Protein 2GUV (pdb70)

Organism: Escherichia coli (strain K12) (NCBI:txid83333)

Sequence (280 aa):
SSNAKFDQFSSDFQTFNAKFDQFSNDFNAFRSDFQAFKDDFARFNQRFDNFATKYRSSNAKFDQFSSDFQTFNAKFDQFSNDFNAFRSDFQAFKDDFARFNQRFDNFATKYRSSNAKFDQFSSDFQTFNAKFDQFSNDFNAFRSDFQAF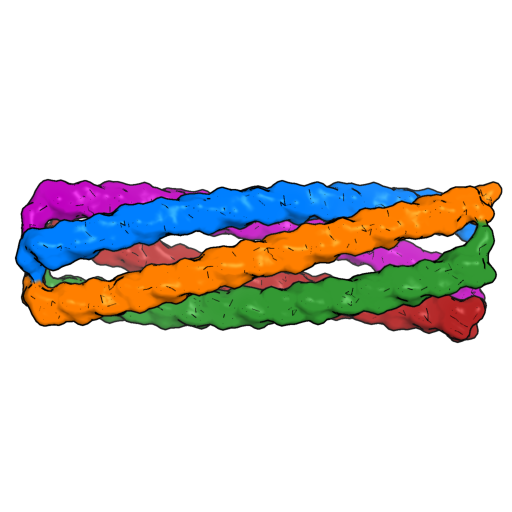KDDFARFNQRFDNFATKYRSSNAKFDQFSSDFQTFNAKFDQFSNDFNAFRSDFQAFKDDFARFNQRFDNFATKYRSSNAKFDQFSSDFQTFNAKFDQFSNDFNAFRSDFQAFKDDFARFNQRFDNFATKYR

Secondary structure (DSSP, 8-state):
--HHHHHHHHHHHHHHHHHHHHHHHHHHHHHHHHHHHHHHHHHHHHHHHHHHHHT-/--HHHHHHHHHHHHHHHHHHHHHHHHHHHHHHHHHHHHHHHHHHHHHHHHHHHTT-/--HHHHHHHHHHHHHHHHHHHHHHHHHHHHHHHHHHHHHHHHHHHHHHHHHHHHT-/--HHHHHHHHHHHHHHHHHHHHHHHHHHHHHHHHHHHHHHHHHHHHHHHHHHHH--/--HHHHHHHHHHHHHHHHHHHHHHHHHHHHHHHHHHHHHHHHHHHHHHHHHHHHH-

Structure (mmCIF, N/CA/C/O backbone):
data_2GUV
#
_entry.id   2GUV
#
_cell.length_a   32.890
_cell.length_b   48.847
_cell.length_c   68.331
_cell.angle_alpha   90.00
_cell.angle_beta   100.53
_cell.angle_gamma   90.00
#
_symmetry.space_group_name_H-M   'P 1 21 1'
#
loop_
_entity.id
_entity.type
_entity.pdbx_description
1 polymer 'Major outer membrane lipoprotein'
2 water water
#
loop_
_atom_site.group_PDB
_atom_site.id
_atom_site.type_symbol
_atom_site.label_atom_id
_atom_site.label_alt_id
_atom_site.label_comp_id
_atom_site.label_asym_id
_atom_site.label_entity_id
_atom_site.label_seq_id
_atom_site.pdbx_PDB_ins_code
_atom_site.Cartn_x
_atom_site.Cartn_y
_atom_site.Cartn_z
_atom_site.occupancy
_atom_site.B_iso_or_equiv
_atom_site.auth_seq_id
_atom_site.auth_comp_id
_atom_site.auth_asym_id
_atom_site.auth_atom_id
_atom_site.pdbx_PDB_model_num
ATOM 1 N N . SER A 1 1 ? 26.534 6.995 -7.981 1.00 26.26 1 SER A N 1
ATOM 2 C CA . SER A 1 1 ? 25.267 6.662 -8.718 1.00 25.72 1 SER A CA 1
ATOM 3 C C . SER A 1 1 ? 25.015 7.696 -9.791 1.00 23.62 1 SER A C 1
ATOM 4 O O . SER A 1 1 ? 25.701 8.711 -9.842 1.00 23.92 1 SER A O 1
ATOM 7 N N . SER A 1 2 ? 24.036 7.427 -10.653 1.00 21.94 2 SER A N 1
ATOM 8 C CA . SER A 1 2 ? 23.514 8.435 -11.557 1.00 20.75 2 SER A CA 1
ATOM 9 C C . SER A 1 2 ? 22.870 9.591 -10.777 1.00 19.51 2 SER A C 1
ATOM 10 O O . SER A 1 2 ? 22.479 9.482 -9.591 1.00 19.20 2 SER A O 1
ATOM 13 N N . ASN A 1 3 ? 22.818 10.739 -11.439 1.00 19.82 3 ASN A N 1
ATOM 14 C CA . ASN A 1 3 ? 22.160 11.900 -10.859 1.00 19.16 3 ASN A CA 1
ATOM 15 C C . ASN A 1 3 ? 20.683 11.624 -10.647 1.00 18.79 3 ASN A C 1
ATOM 16 O O . ASN A 1 3 ? 20.126 12.005 -9.641 1.00 18.53 3 ASN A O 1
ATOM 21 N N . ALA A 1 4 ? 20.042 10.925 -11.563 1.00 18.64 4 ALA A N 1
ATOM 22 C CA . ALA A 1 4 ? 18.609 10.631 -11.399 1.00 19.03 4 ALA A CA 1
ATOM 23 C C . ALA A 1 4 ? 18.299 9.846 -10.131 1.00 18.82 4 ALA A C 1
ATOM 24 O O . ALA A 1 4 ? 17.372 10.191 -9.402 1.00 19.03 4 ALA A O 1
ATOM 26 N N . LYS A 1 5 ? 19.105 8.817 -9.856 1.00 18.31 5 LYS A N 1
ATOM 27 C CA . LYS A 1 5 ? 18.907 8.038 -8.634 1.00 19.02 5 LYS A CA 1
ATOM 28 C C . LYS A 1 5 ? 19.188 8.874 -7.396 1.00 19.42 5 LYS A C 1
ATOM 29 O O . LYS A 1 5 ? 18.464 8.798 -6.394 1.00 19.52 5 LYS A O 1
ATOM 35 N N . PHE A 1 6 ? 20.250 9.671 -7.471 1.00 19.18 6 PHE A N 1
ATOM 36 C CA . PHE A 1 6 ? 20.587 10.516 -6.348 1.00 19.48 6 PHE A CA 1
ATOM 37 C C . PHE A 1 6 ? 19.504 11.544 -6.067 1.00 19.23 6 PHE A C 1
ATOM 38 O O . PHE A 1 6 ? 19.118 11.771 -4.926 1.00 18.95 6 PHE A O 1
ATOM 46 N N . ASP A 1 7 ? 19.043 12.216 -7.109 1.00 20.53 7 ASP A N 1
ATOM 47 C CA . ASP A 1 7 ? 18.066 13.264 -6.946 1.00 20.61 7 ASP A CA 1
ATOM 48 C C . ASP A 1 7 ? 16.762 12.698 -6.354 1.00 20.57 7 ASP A C 1
ATOM 49 O O . ASP A 1 7 ? 16.110 13.366 -5.552 1.00 20.61 7 ASP A O 1
ATOM 54 N N . GLN A 1 8 ? 16.367 11.485 -6.753 1.00 19.67 8 GLN A N 1
ATOM 55 C CA . GLN A 1 8 ? 15.206 10.856 -6.162 1.00 20.17 8 GLN A CA 1
ATOM 56 C C . GLN A 1 8 ? 15.416 10.615 -4.672 1.00 19.42 8 GLN A C 1
ATOM 57 O O . GLN A 1 8 ? 14.528 10.927 -3.861 1.00 18.57 8 GLN A O 1
ATOM 63 N N . PHE A 1 9 ? 16.593 10.088 -4.339 1.00 19.16 9 PHE A N 1
ATOM 64 C CA . PHE A 1 9 ? 16.932 9.925 -2.936 1.00 19.10 9 PHE A CA 1
ATOM 65 C C . PHE A 1 9 ? 16.919 11.243 -2.172 1.00 18.86 9 PHE A C 1
ATOM 66 O O . PHE A 1 9 ? 16.378 11.273 -1.073 1.00 18.90 9 PHE A O 1
ATOM 74 N N . SER A 1 10 ? 17.516 12.302 -2.708 1.00 19.37 10 SER A N 1
ATOM 75 C CA . SER A 1 10 ? 17.566 13.585 -1.978 1.00 19.87 10 SER A CA 1
ATOM 76 C C . SER A 1 10 ? 16.140 14.116 -1.714 1.00 20.52 10 SER A C 1
ATOM 77 O O . SER A 1 10 ? 15.844 14.612 -0.620 1.00 19.36 10 SER A O 1
ATOM 80 N N . SER A 1 11 ? 15.251 13.949 -2.698 1.00 20.50 11 SER A N 1
ATOM 81 C CA . SER A 1 11 ? 13.856 14.354 -2.557 1.00 20.77 11 SER A CA 1
ATOM 82 C C . SER A 1 11 ? 13.165 13.517 -1.471 1.00 20.59 11 SER A C 1
ATOM 83 O O . SER A 1 11 ? 12.434 14.050 -0.615 1.00 20.70 11 SER A O 1
ATOM 86 N N . ASP A 1 12 ? 13.446 12.220 -1.471 1.00 20.06 12 ASP A N 1
ATOM 87 C CA . ASP A 1 12 ? 12.918 11.315 -0.427 1.00 20.88 12 ASP A CA 1
ATOM 88 C C . ASP A 1 12 ? 13.465 11.663 0.961 1.00 19.43 12 ASP A C 1
ATOM 89 O O . ASP A 1 12 ? 12.718 11.638 1.968 1.00 19.14 12 ASP A O 1
ATOM 94 N N . PHE A 1 13 ? 14.734 12.025 1.039 1.00 19.12 13 PHE A N 1
ATOM 95 C CA . PHE A 1 13 ? 15.267 12.494 2.303 1.00 18.43 13 PHE A CA 1
ATOM 96 C C . PHE A 1 13 ? 14.616 13.791 2.806 1.00 17.32 13 PHE A C 1
ATOM 97 O O . PHE A 1 13 ? 14.328 13.939 4.016 1.00 17.32 13 PHE A O 1
ATOM 105 N N . GLN A 1 14 ? 14.367 14.734 1.906 1.00 18.95 14 GLN A N 1
ATOM 106 C CA . GLN A 1 14 ? 13.707 15.978 2.309 1.00 20.69 14 GLN A CA 1
ATOM 107 C C . GLN A 1 14 ? 12.317 15.691 2.882 1.00 19.86 14 GLN A C 1
ATOM 108 O O . GLN A 1 14 ? 11.897 16.284 3.878 1.00 20.29 14 GLN A O 1
ATOM 114 N N . THR A 1 15 ? 11.589 14.762 2.278 1.00 19.89 15 THR A N 1
ATOM 115 C CA . THR A 1 15 ? 10.281 14.356 2.806 1.00 20.97 15 THR A CA 1
ATOM 116 C C . THR A 1 15 ? 10.390 13.725 4.211 1.00 19.83 15 THR A C 1
ATOM 117 O O . THR A 1 15 ? 9.615 14.047 5.110 1.00 21.56 15 THR A O 1
ATOM 121 N N . PHE A 1 16 ? 11.382 12.875 4.417 1.00 18.59 16 PHE A N 1
ATOM 122 C CA . PHE A 1 16 ? 11.647 12.314 5.736 1.00 18.92 16 PHE A CA 1
ATOM 123 C C . PHE A 1 16 ? 12.019 13.406 6.730 1.00 18.41 16 PHE A C 1
ATOM 124 O O . PHE A 1 16 ? 11.512 13.395 7.846 1.00 18.61 16 PHE A O 1
ATOM 132 N N . ASN A 1 17 ? 12.830 14.378 6.323 1.00 19.21 17 ASN A N 1
ATOM 133 C CA . ASN A 1 17 ? 13.213 15.443 7.217 1.00 19.96 17 ASN A CA 1
ATOM 134 C C . ASN A 1 17 ? 11.976 16.205 7.688 1.00 18.72 17 ASN A C 1
ATOM 135 O O . ASN A 1 17 ? 11.888 16.539 8.883 1.00 19.49 17 ASN A O 1
ATOM 140 N N . ALA A 1 18 ? 11.044 16.488 6.778 1.00 18.18 18 ALA A N 1
ATOM 141 C CA . ALA A 1 18 ? 9.796 17.166 7.115 1.00 19.34 18 ALA A CA 1
ATOM 142 C C . ALA A 1 18 ? 8.941 16.339 8.078 1.00 18.26 18 ALA A C 1
ATOM 143 O O . ALA A 1 18 ? 8.364 16.889 9.037 1.00 19.51 18 ALA A O 1
ATOM 145 N N . LYS A 1 19 ? 8.831 15.029 7.841 1.00 17.87 19 LYS A N 1
ATOM 146 C CA . LYS A 1 19 ? 8.084 14.140 8.736 1.00 19.44 19 LYS A CA 1
ATOM 147 C C . LYS A 1 19 ? 8.734 14.064 10.130 1.00 18.92 19 LYS A C 1
ATOM 148 O O . LYS A 1 19 ? 8.049 14.016 11.154 1.00 17.93 19 LYS A O 1
ATOM 154 N N . PHE A 1 20 ? 10.078 14.085 10.180 1.00 18.34 20 PHE A N 1
ATOM 155 C CA . PHE A 1 20 ? 10.736 14.059 11.458 1.00 19.01 20 PHE A CA 1
ATOM 156 C C . PHE A 1 20 ? 10.449 15.352 12.207 1.00 17.83 20 PHE A C 1
ATOM 157 O O . PHE A 1 20 ? 10.239 15.360 13.415 1.00 19.03 20 PHE A O 1
ATOM 165 N N . ASP A 1 21 ? 10.486 16.471 11.506 1.00 18.49 21 ASP A N 1
ATOM 166 C CA . ASP A 1 21 ? 10.150 17.732 12.140 1.00 19.19 21 ASP A CA 1
ATOM 167 C C . ASP A 1 21 ? 8.725 17.689 12.711 1.00 18.57 21 ASP A C 1
ATOM 168 O O . ASP A 1 21 ? 8.475 18.150 13.833 1.00 18.41 21 ASP A O 1
ATOM 173 N N . GLN A 1 22 ? 7.801 17.089 11.956 1.00 17.46 22 GLN A N 1
ATOM 174 C CA . GLN A 1 22 ? 6.435 16.972 12.426 1.00 18.77 22 GLN A CA 1
ATOM 175 C C . GLN A 1 22 ? 6.397 16.148 13.714 1.00 18.00 22 GLN A C 1
ATOM 176 O O . GLN A 1 22 ? 5.735 16.550 14.677 1.00 17.89 22 GLN A O 1
ATOM 182 N N . PHE A 1 23 ? 7.094 14.998 13.715 1.00 17.96 23 PHE A N 1
ATOM 183 C CA . PHE A 1 23 ? 7.113 14.146 14.883 1.00 17.97 23 PHE A CA 1
ATOM 184 C C . PHE A 1 23 ? 7.678 14.944 16.072 1.00 19.63 23 PHE A C 1
ATOM 185 O O . PHE A 1 23 ? 7.194 14.793 17.217 1.00 20.18 23 PHE A O 1
ATOM 193 N N . SER A 1 24 ? 8.739 15.729 15.852 1.00 18.88 24 SER A N 1
ATOM 194 C CA . SER A 1 24 ? 9.349 16.431 16.981 1.00 18.48 24 SER A CA 1
ATOM 195 C C . SER A 1 24 ? 8.321 17.438 17.568 1.00 18.07 24 SER A C 1
ATOM 196 O O . SER A 1 24 ? 8.263 17.678 18.802 1.00 17.98 24 SER A O 1
ATOM 199 N N . ASN A 1 25 ? 7.509 18.056 16.699 1.00 17.60 25 ASN A N 1
ATOM 200 C CA . ASN A 1 25 ? 6.442 18.968 17.155 1.00 18.82 25 ASN A CA 1
ATOM 201 C C . ASN A 1 25 ? 5.341 18.211 17.887 1.00 17.20 25 ASN A C 1
ATOM 202 O O . ASN A 1 25 ? 4.839 18.692 18.910 1.00 17.76 25 ASN A O 1
ATOM 207 N N . ASP A 1 26 ? 4.991 17.028 17.387 1.00 18.31 26 ASP A N 1
ATOM 208 C CA . ASP A 1 26 ? 4.071 16.173 18.119 1.00 18.25 26 ASP A CA 1
ATOM 209 C C . ASP A 1 26 ? 4.593 15.816 19.511 1.00 18.14 26 ASP A C 1
ATOM 210 O O . ASP A 1 26 ? 3.853 15.858 20.487 1.00 18.40 26 ASP A O 1
ATOM 215 N N . PHE A 1 27 ? 5.881 15.491 19.594 1.00 17.96 27 PHE A N 1
ATOM 216 C CA . PHE A 1 27 ? 6.479 15.143 20.873 1.00 17.86 27 PHE A CA 1
ATOM 217 C C . PHE A 1 27 ? 6.460 16.352 21.835 1.00 17.87 27 PHE A C 1
ATOM 218 O O . PHE A 1 27 ? 6.151 16.210 23.021 1.00 18.25 27 PHE A O 1
ATOM 226 N N . ASN A 1 28 ? 6.751 17.533 21.311 1.00 18.16 28 ASN A N 1
ATOM 227 C CA . ASN A 1 28 ? 6.717 18.728 22.159 1.00 18.50 28 ASN A CA 1
ATOM 228 C C . ASN A 1 28 ? 5.278 19.034 22.629 1.00 17.68 28 ASN A C 1
ATOM 229 O O . ASN A 1 28 ? 5.091 19.459 23.759 1.00 17.72 28 ASN A O 1
ATOM 234 N N . ALA A 1 29 ? 4.271 18.734 21.797 1.00 17.43 29 ALA A N 1
ATOM 235 C CA . ALA A 1 29 ? 2.866 18.937 22.181 1.00 16.26 29 ALA A CA 1
ATOM 236 C C . ALA A 1 29 ? 2.508 17.974 23.315 1.00 17.91 29 ALA A C 1
ATOM 237 O O . ALA A 1 29 ? 1.859 18.340 24.301 1.00 17.77 29 ALA A O 1
ATOM 239 N N . PHE A 1 30 ? 2.977 16.738 23.180 1.00 17.13 30 PHE A N 1
ATOM 240 C CA . PHE A 1 30 ? 2.817 15.770 24.241 1.00 18.41 30 PHE A CA 1
ATOM 241 C C . PHE A 1 30 ? 3.444 16.283 25.525 1.00 18.78 30 PHE A C 1
ATOM 242 O O . PHE A 1 30 ? 2.856 16.150 26.591 1.00 18.87 30 PHE A O 1
ATOM 250 N N . ARG A 1 31 ? 4.650 16.832 25.440 1.00 18.67 31 ARG A N 1
ATOM 251 C CA . ARG A 1 31 ? 5.317 17.359 26.649 1.00 18.10 31 ARG A CA 1
ATOM 252 C C . ARG A 1 31 ? 4.448 18.415 27.328 1.00 18.71 31 ARG A C 1
ATOM 253 O O . ARG A 1 31 ? 4.394 18.463 28.551 1.00 18.14 31 ARG A O 1
ATOM 261 N N . SER A 1 32 ? 3.766 19.288 26.568 1.00 18.90 32 SER A N 1
ATOM 262 C CA . SER A 1 32 ? 2.817 20.233 27.172 1.00 20.25 32 SER A CA 1
ATOM 263 C C . SER A 1 32 ? 1.656 19.518 27.873 1.00 19.97 32 SER A C 1
ATOM 264 O O . SER A 1 32 ? 1.274 19.880 28.987 1.00 19.55 32 SER A O 1
ATOM 267 N N . ASP A 1 33 ? 1.123 18.478 27.240 1.00 19.90 33 ASP A N 1
ATOM 268 C CA . ASP A 1 33 ? 0.038 17.702 27.860 1.00 18.40 33 ASP A CA 1
ATOM 269 C C . ASP A 1 33 ? 0.536 17.055 29.179 1.00 19.02 33 ASP A C 1
ATOM 270 O O . ASP A 1 33 ? -0.176 17.050 30.207 1.00 17.85 33 ASP A O 1
ATOM 275 N N . PHE A 1 34 ? 1.782 16.573 29.156 1.00 17.38 34 PHE A N 1
ATOM 276 C CA . PHE A 1 34 ? 2.320 15.901 30.320 1.00 18.05 34 PHE A CA 1
ATOM 277 C C . PHE A 1 34 ? 2.524 16.897 31.442 1.00 19.21 34 PHE A C 1
ATOM 278 O O . PHE A 1 34 ? 2.153 16.619 32.590 1.00 18.27 34 PHE A O 1
ATOM 286 N N . GLN A 1 35 ? 3.095 18.065 31.134 1.00 19.03 35 GLN A N 1
ATOM 287 C CA . GLN A 1 35 ? 3.304 19.104 32.163 1.00 20.00 35 GLN A CA 1
ATOM 288 C C . GLN A 1 35 ? 1.988 19.565 32.769 1.00 19.66 35 GLN A C 1
ATOM 289 O O . GLN A 1 35 ? 1.896 19.803 33.974 1.00 19.03 35 GLN A O 1
ATOM 295 N N . ALA A 1 36 ? 0.941 19.637 31.949 1.00 19.33 36 ALA A N 1
ATOM 296 C CA . ALA A 1 36 ? -0.378 20.029 32.443 1.00 18.35 36 ALA A CA 1
ATOM 297 C C . ALA A 1 36 ? -0.881 18.946 33.419 1.00 18.45 36 ALA A C 1
ATOM 298 O O . ALA A 1 36 ? -1.399 19.248 34.505 1.00 20.14 36 ALA A O 1
ATOM 300 N N . PHE A 1 37 ? -0.711 17.675 33.036 1.00 18.83 37 PHE A N 1
ATOM 301 C CA . PHE A 1 37 ? -1.068 16.560 33.931 1.00 19.20 37 PHE A CA 1
ATOM 302 C C . PHE A 1 37 ? -0.268 16.614 35.252 1.00 19.02 37 PHE A C 1
ATOM 303 O O . PHE A 1 37 ? -0.861 16.439 36.329 1.00 19.87 37 PHE A O 1
ATOM 311 N N . LYS A 1 38 ? 1.054 16.788 35.174 1.00 19.42 38 LYS A N 1
ATOM 312 C CA . LYS A 1 38 ? 1.919 16.859 36.346 1.00 21.15 38 LYS A CA 1
ATOM 313 C C . LYS A 1 38 ? 1.440 17.944 37.314 1.00 20.63 38 LYS A C 1
ATOM 314 O O . LYS A 1 38 ? 1.311 17.713 38.536 1.00 19.83 38 LYS A O 1
ATOM 320 N N . ASP A 1 39 ? 1.076 19.088 36.768 1.00 20.67 39 ASP A N 1
ATOM 321 C CA . ASP A 1 39 ? 0.549 20.194 37.577 1.00 21.47 39 ASP A CA 1
ATOM 322 C C . ASP A 1 39 ? -0.820 19.857 38.196 1.00 21.27 39 ASP A C 1
ATOM 323 O O . ASP A 1 39 ? -1.045 20.152 39.380 1.00 21.65 39 ASP A O 1
ATOM 328 N N . ASP A 1 40 ? -1.691 19.178 37.437 1.00 21.77 40 ASP A N 1
ATOM 329 C CA . ASP A 1 40 ? -2.983 18.718 37.948 1.00 22.51 40 ASP A CA 1
ATOM 330 C C . ASP A 1 40 ? -2.734 17.747 39.100 1.00 20.48 40 ASP A C 1
ATOM 331 O O . ASP A 1 40 ? -3.435 17.774 40.136 1.00 20.68 40 ASP A O 1
ATOM 336 N N . PHE A 1 41 ? -1.752 16.860 38.944 1.00 19.41 41 PHE A N 1
ATOM 337 C CA . PHE A 1 41 ? -1.445 15.915 40.015 1.00 20.04 41 PHE A CA 1
ATOM 338 C C . PHE A 1 41 ? -0.903 16.638 41.245 1.00 19.86 41 PHE A C 1
ATOM 339 O O . PHE A 1 41 ? -1.312 16.291 42.361 1.00 19.29 41 PHE A O 1
ATOM 347 N N . ALA A 1 42 ? -0.007 17.613 41.087 1.00 20.70 42 ALA A N 1
ATOM 348 C CA . ALA A 1 42 ? 0.502 18.336 42.262 1.00 21.55 42 ALA A CA 1
ATOM 349 C C . ALA A 1 42 ? -0.633 19.031 42.990 1.00 22.18 42 ALA A C 1
ATOM 350 O O . ALA A 1 42 ? -0.604 19.123 44.225 1.00 22.13 42 ALA A O 1
ATOM 352 N N . ARG A 1 43 ? -1.651 19.474 42.257 1.00 23.05 43 ARG A N 1
ATOM 353 C CA . ARG A 1 43 ? -2.787 20.147 42.909 1.00 25.11 43 ARG A CA 1
ATOM 354 C C . ARG A 1 43 ? -3.716 19.167 43.633 1.00 23.70 43 ARG A C 1
ATOM 355 O O . ARG A 1 43 ? -4.238 19.481 44.739 1.00 23.07 43 ARG A O 1
ATOM 363 N N . PHE A 1 44 ? -3.919 17.987 43.059 1.00 23.19 44 PHE A N 1
ATOM 364 C CA . PHE A 1 44 ? -4.621 16.924 43.755 1.00 21.55 44 PHE A CA 1
ATOM 365 C C . PHE A 1 44 ? -3.876 16.577 45.049 1.00 20.66 44 PHE A C 1
ATOM 366 O O . PHE A 1 44 ? -4.492 16.433 46.110 1.00 20.15 44 PHE A O 1
ATOM 374 N N . ASN A 1 45 ? -2.566 16.415 44.953 1.00 21.28 45 ASN A N 1
ATOM 375 C CA . ASN A 1 45 ? -1.755 16.046 46.084 1.00 20.50 45 ASN A CA 1
ATOM 376 C C . ASN A 1 45 ? -1.909 17.053 47.245 1.00 20.05 45 ASN A C 1
ATOM 377 O O . ASN A 1 45 ? -2.069 16.666 48.401 1.00 18.50 45 ASN A O 1
ATOM 382 N N . GLN A 1 46 ? -1.888 18.349 46.953 1.00 19.62 46 GLN A N 1
ATOM 383 C CA . GLN A 1 46 ? -2.151 19.345 47.990 1.00 20.54 46 GLN A CA 1
ATOM 384 C C . GLN A 1 46 ? -3.548 19.204 48.609 1.00 21.07 46 GLN A C 1
ATOM 385 O O . GLN A 1 46 ? -3.739 19.376 49.791 1.00 19.80 46 GLN A O 1
ATOM 391 N N . ARG A 1 47 ? -4.538 18.924 47.784 1.00 21.05 47 ARG A N 1
ATOM 392 C CA . ARG A 1 47 ? -5.898 18.780 48.266 1.00 21.79 47 ARG A CA 1
ATOM 393 C C . ARG A 1 47 ? -6.089 17.518 49.101 1.00 20.33 47 ARG A C 1
ATOM 394 O O . ARG A 1 47 ? -6.802 17.534 50.124 1.00 18.68 47 ARG A O 1
ATOM 402 N N . PHE A 1 48 ? -5.384 16.446 48.723 1.00 19.27 48 PHE A N 1
ATOM 403 C CA . PHE A 1 48 ? -5.375 15.265 49.565 1.00 19.01 48 PHE A CA 1
ATOM 404 C C . PHE A 1 48 ? -4.707 15.567 50.893 1.00 18.91 48 PHE A C 1
ATOM 405 O O . PHE A 1 48 ? -5.222 15.192 51.929 1.00 17.16 48 PHE A O 1
ATOM 413 N N . ASP A 1 49 ? -3.562 16.237 50.862 1.00 19.28 49 ASP A N 1
ATOM 414 C CA . ASP A 1 49 ? -2.879 16.600 52.092 1.00 20.07 49 ASP A CA 1
ATOM 415 C C . ASP A 1 49 ? -3.752 17.452 53.025 1.00 18.82 49 ASP A C 1
ATOM 416 O O . ASP A 1 49 ? -3.791 17.210 54.240 1.00 18.75 49 ASP A O 1
ATOM 421 N N . ASN A 1 50 ? -4.448 18.439 52.460 1.00 18.80 50 ASN A N 1
ATOM 422 C CA . ASN A 1 50 ? -5.365 19.280 53.222 1.00 18.18 50 ASN A CA 1
ATOM 423 C C . ASN A 1 50 ? -6.492 18.465 53.849 1.00 18.18 50 ASN A C 1
ATOM 424 O O . ASN A 1 50 ? -6.818 18.642 55.018 1.00 17.35 50 ASN A O 1
ATOM 429 N N . PHE A 1 51 ? -7.057 17.548 53.055 1.00 19.48 51 PHE A N 1
ATOM 430 C CA . PHE A 1 51 ? -8.080 16.651 53.584 1.00 19.37 51 PHE A CA 1
ATOM 431 C C . PHE A 1 51 ? -7.530 15.808 54.751 1.00 18.82 51 PHE A C 1
ATOM 432 O O . PHE A 1 51 ? -8.143 15.725 55.820 1.00 18.45 51 PHE A O 1
ATOM 440 N N . ALA A 1 52 ? -6.373 15.204 54.580 1.00 18.66 52 ALA A N 1
ATOM 441 C CA . ALA A 1 52 ? -5.808 14.302 55.584 1.00 20.34 52 ALA A CA 1
ATOM 442 C C . ALA A 1 52 ? -5.472 15.086 56.866 1.00 20.70 52 ALA A C 1
ATOM 443 O O . ALA A 1 52 ? -5.600 14.567 57.991 1.00 22.25 52 ALA A O 1
ATOM 445 N N . THR A 1 53 ? -5.023 16.334 56.703 1.00 21.19 53 THR A N 1
ATOM 446 C CA . THR A 1 53 ? -4.664 17.206 57.836 1.00 21.70 53 THR A CA 1
ATOM 447 C C . THR A 1 53 ? -5.893 17.640 58.620 1.00 21.95 53 THR A C 1
ATOM 448 O O . THR A 1 53 ? -5.890 17.679 59.886 1.00 21.45 53 THR A O 1
ATOM 452 N N . LYS A 1 54 ? -6.948 18.011 57.895 1.00 23.50 54 LYS A N 1
ATOM 453 C CA . LYS A 1 54 ? -8.131 18.543 58.560 1.00 24.64 54 LYS A CA 1
ATOM 454 C C . LYS A 1 54 ? -8.871 17.400 59.221 1.00 25.75 54 LYS A C 1
ATOM 455 O O . LYS A 1 54 ? -9.566 17.598 60.221 1.00 26.05 54 LYS A O 1
ATOM 461 N N . TYR A 1 55 ? -8.656 16.199 58.701 1.00 27.42 55 TYR A N 1
ATOM 462 C CA . TYR A 1 55 ? -9.340 15.005 59.137 1.00 29.40 55 TYR A CA 1
ATOM 463 C C . TYR A 1 55 ? -8.417 14.148 60.005 1.00 31.19 55 TYR A C 1
ATOM 464 O O . TYR A 1 55 ? -8.347 12.938 59.833 1.00 32.26 55 TYR A O 1
ATOM 473 N N . ARG A 1 56 ? -7.708 14.791 60.933 1.00 32.61 56 ARG A N 1
ATOM 474 C CA . ARG A 1 56 ? -6.813 14.094 61.861 1.00 34.36 56 ARG A CA 1
ATOM 475 C C . ARG A 1 56 ? -7.488 13.721 63.175 1.00 34.74 56 ARG A C 1
ATOM 476 O O . ARG A 1 56 ? -6.959 12.903 63.926 1.00 35.38 56 ARG A O 1
ATOM 485 N N . SER B 1 1 ? 29.942 5.650 -7.011 1.00 29.77 1 SER B N 1
ATOM 486 C CA . SER B 1 1 ? 29.744 4.190 -6.750 1.00 28.86 1 SER B CA 1
ATOM 487 C C . SER B 1 1 ? 28.660 3.601 -7.644 1.00 27.94 1 SER B C 1
ATOM 488 O O . SER B 1 1 ? 27.967 4.336 -8.346 1.00 27.62 1 SER B O 1
ATOM 491 N N . SER B 1 2 ? 28.497 2.279 -7.601 1.00 25.40 2 SER B N 1
ATOM 492 C CA . SER B 1 2 ? 27.630 1.605 -8.554 1.00 23.44 2 SER B CA 1
ATOM 493 C C . SER B 1 2 ? 26.137 1.856 -8.347 1.00 22.25 2 SER B C 1
ATOM 494 O O . SER B 1 2 ? 25.639 2.049 -7.211 1.00 22.32 2 SER B O 1
ATOM 497 N N . ASN B 1 3 ? 25.413 1.886 -9.459 1.00 21.20 3 ASN B N 1
ATOM 498 C CA . ASN B 1 3 ? 23.956 2.026 -9.410 1.00 20.29 3 ASN B CA 1
ATOM 499 C C . ASN B 1 3 ? 23.286 0.897 -8.645 1.00 20.08 3 ASN B C 1
ATOM 500 O O . ASN B 1 3 ? 22.377 1.152 -7.885 1.00 19.54 3 ASN B O 1
ATOM 505 N N . ALA B 1 4 ? 23.772 -0.333 -8.822 1.00 20.35 4 ALA B N 1
ATOM 506 C CA . ALA B 1 4 ? 23.222 -1.507 -8.113 1.00 20.15 4 ALA B CA 1
ATOM 507 C C . ALA B 1 4 ? 23.295 -1.328 -6.609 1.00 21.25 4 ALA B C 1
ATOM 508 O O . ALA B 1 4 ? 22.328 -1.567 -5.881 1.00 21.11 4 ALA B O 1
ATOM 510 N N . LYS B 1 5 ? 24.447 -0.884 -6.126 1.00 21.05 5 LYS B N 1
ATOM 511 C CA . LYS B 1 5 ? 24.598 -0.690 -4.690 1.00 21.93 5 LYS B CA 1
ATOM 512 C C . LYS B 1 5 ? 23.720 0.453 -4.198 1.00 21.25 5 LYS B C 1
ATOM 513 O O . LYS B 1 5 ? 23.138 0.365 -3.119 1.00 19.79 5 LYS B O 1
ATOM 519 N N . PHE B 1 6 ? 23.674 1.540 -4.978 1.00 20.05 6 PHE B N 1
ATOM 520 C CA . PHE B 1 6 ? 22.746 2.637 -4.658 1.00 19.75 6 PHE B CA 1
ATOM 521 C C . PHE B 1 6 ? 21.277 2.224 -4.632 1.00 20.12 6 PHE B C 1
ATOM 522 O O . PHE B 1 6 ? 20.535 2.621 -3.718 1.00 20.12 6 PHE B O 1
ATOM 530 N N . ASP B 1 7 ? 20.840 1.383 -5.576 1.00 20.18 7 ASP B N 1
ATOM 531 C CA . ASP B 1 7 ? 19.459 0.880 -5.618 1.00 21.12 7 ASP B CA 1
ATOM 532 C C . ASP B 1 7 ? 19.118 0.144 -4.354 1.00 21.02 7 ASP B C 1
ATOM 533 O O . ASP B 1 7 ? 18.011 0.309 -3.832 1.00 20.81 7 ASP B O 1
ATOM 538 N N . GLN B 1 8 ? 20.066 -0.647 -3.849 1.00 21.60 8 GLN B N 1
ATOM 539 C CA . GLN B 1 8 ? 19.829 -1.387 -2.596 1.00 22.88 8 GLN B CA 1
ATOM 540 C C . GLN B 1 8 ? 19.669 -0.421 -1.405 1.00 21.28 8 GLN B C 1
ATOM 541 O O . GLN B 1 8 ? 18.725 -0.557 -0.619 1.00 21.21 8 GLN B O 1
ATOM 547 N N . PHE B 1 9 ? 20.563 0.579 -1.295 1.00 19.94 9 PHE B N 1
ATOM 548 C CA . PHE B 1 9 ? 20.437 1.593 -0.270 1.00 19.22 9 PHE B CA 1
ATOM 549 C C . PHE B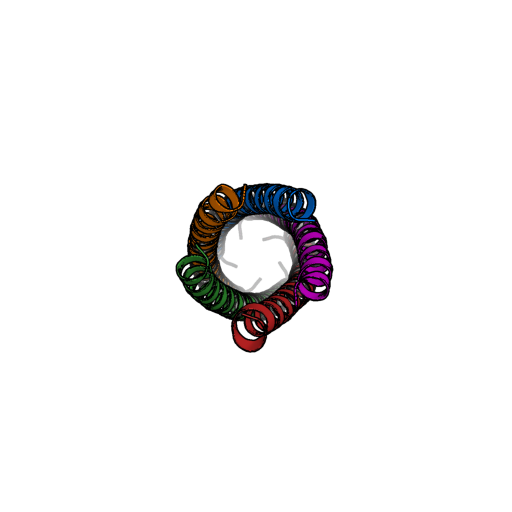 1 9 ? 19.105 2.335 -0.390 1.00 19.17 9 PHE B C 1
ATOM 550 O O . PHE B 1 9 ? 18.406 2.532 0.612 1.00 18.44 9 PHE B O 1
ATOM 558 N N . SER B 1 10 ? 18.727 2.750 -1.592 1.00 19.57 10 SER B N 1
ATOM 559 C CA . SER B 1 10 ? 17.445 3.439 -1.773 1.00 21.08 10 SER B CA 1
ATOM 560 C C . SER B 1 10 ? 16.242 2.611 -1.303 1.00 20.03 10 SER B C 1
ATOM 561 O O . SER B 1 10 ? 15.287 3.142 -0.683 1.00 19.62 10 SER B O 1
ATOM 564 N N . SER B 1 11 ? 16.280 1.310 -1.567 1.00 18.90 11 SER B N 1
ATOM 565 C CA . SER B 1 11 ? 15.250 0.390 -1.061 1.00 19.32 11 SER B CA 1
ATOM 566 C C . SER B 1 11 ? 15.232 0.355 0.475 1.00 18.46 11 SER B C 1
ATOM 567 O O . SER B 1 11 ? 14.162 0.423 1.102 1.00 18.90 11 SER B O 1
ATOM 570 N N . ASP B 1 12 ? 16.411 0.200 1.068 1.00 19.64 12 ASP B N 1
ATOM 571 C CA . ASP B 1 12 ? 16.520 0.244 2.533 1.00 19.30 12 ASP B CA 1
ATOM 572 C C . ASP B 1 12 ? 16.000 1.571 3.097 1.00 18.72 12 ASP B C 1
ATOM 573 O O . ASP B 1 12 ? 15.290 1.552 4.095 1.00 17.38 12 ASP B O 1
ATOM 578 N N . PHE B 1 13 ? 16.267 2.684 2.405 1.00 17.64 13 PHE B N 1
ATOM 579 C CA . PHE B 1 13 ? 15.837 3.987 2.935 1.00 18.35 13 PHE B CA 1
ATOM 580 C C . PHE B 1 13 ? 14.329 4.107 2.827 1.00 19.26 13 PHE B C 1
ATOM 581 O O . PHE B 1 13 ? 13.691 4.657 3.719 1.00 18.92 13 PHE B O 1
ATOM 589 N N . GLN B 1 14 ? 13.749 3.555 1.774 1.00 20.52 14 GLN B N 1
ATOM 590 C CA . GLN B 1 14 ? 12.309 3.610 1.590 1.00 21.69 14 GLN B CA 1
ATOM 591 C C . GLN B 1 14 ? 11.619 2.801 2.676 1.00 21.36 14 GLN B C 1
ATOM 592 O O . GLN B 1 14 ? 10.560 3.196 3.225 1.00 21.13 14 GLN B O 1
ATOM 598 N N . THR B 1 15 ? 12.248 1.695 3.046 1.00 20.44 15 THR B N 1
ATOM 599 C CA . THR B 1 15 ? 11.693 0.822 4.056 1.00 20.03 15 THR B CA 1
ATOM 600 C C . THR B 1 15 ? 11.795 1.542 5.405 1.00 19.21 15 THR B C 1
ATOM 601 O O . THR B 1 15 ? 10.813 1.549 6.177 1.00 19.56 15 THR B O 1
ATOM 605 N N . PHE B 1 16 ? 12.944 2.155 5.707 1.00 18.58 16 PHE B N 1
ATOM 606 C CA . PHE B 1 16 ? 13.061 2.949 6.930 1.00 19.14 16 PHE B CA 1
ATOM 607 C C . PHE B 1 16 ? 11.974 4.041 6.956 1.00 19.67 16 PHE B C 1
ATOM 608 O O . PHE B 1 16 ? 11.331 4.283 7.981 1.00 18.55 16 PHE B O 1
ATOM 616 N N . ASN B 1 17 ? 11.808 4.778 5.857 1.00 19.45 17 ASN B N 1
ATOM 617 C CA . ASN B 1 17 ? 10.831 5.860 5.780 1.00 21.63 17 ASN B CA 1
ATOM 618 C C . ASN B 1 17 ? 9.445 5.361 6.160 1.00 20.33 17 ASN B C 1
ATOM 619 O O . ASN B 1 17 ? 8.711 6.010 6.911 1.00 19.31 17 ASN B O 1
ATOM 624 N N . ALA B 1 18 ? 9.080 4.199 5.640 1.00 19.84 18 ALA B N 1
ATOM 625 C CA . ALA B 1 18 ? 7.741 3.631 5.921 1.00 19.61 18 ALA B CA 1
ATOM 626 C C . ALA B 1 18 ? 7.618 3.282 7.390 1.00 20.51 18 ALA B C 1
ATOM 627 O O . ALA B 1 18 ? 6.559 3.505 7.987 1.00 21.27 18 ALA B O 1
ATOM 629 N N . LYS B 1 19 ? 8.683 2.727 7.952 1.00 20.59 19 LYS B N 1
ATOM 630 C CA . LYS B 1 19 ? 8.738 2.385 9.392 1.00 20.02 19 LYS B CA 1
ATOM 631 C C . LYS B 1 19 ? 8.633 3.635 10.257 1.00 19.05 19 LYS B C 1
ATOM 632 O O . LYS B 1 19 ? 7.939 3.632 11.285 1.00 19.16 19 LYS B O 1
ATOM 638 N N . PHE B 1 20 ? 9.276 4.707 9.797 1.00 18.26 20 PHE B N 1
ATOM 639 C CA . PHE B 1 20 ? 9.197 5.940 10.531 1.00 18.89 20 PHE B CA 1
ATOM 640 C C . PHE B 1 20 ? 7.763 6.458 10.518 1.00 19.14 20 PHE B C 1
ATOM 641 O O . PHE B 1 20 ? 7.257 6.958 11.568 1.00 18.30 20 PHE B O 1
ATOM 649 N N . ASP B 1 21 ? 7.096 6.384 9.362 1.00 19.31 21 ASP B N 1
ATOM 650 C CA . ASP B 1 21 ? 5.681 6.839 9.292 1.00 20.22 21 ASP B CA 1
ATOM 651 C C . ASP B 1 21 ? 4.821 6.045 10.250 1.00 19.85 21 ASP B C 1
ATOM 652 O O . ASP B 1 21 ? 3.999 6.618 10.953 1.00 19.17 21 ASP B O 1
ATOM 657 N N . GLN B 1 22 ? 5.057 4.731 10.314 1.00 18.86 22 GLN B N 1
ATOM 658 C CA . GLN B 1 22 ? 4.321 3.886 11.275 1.00 19.54 22 GLN B CA 1
ATOM 659 C C . GLN B 1 22 ? 4.578 4.334 12.722 1.00 18.78 22 GLN B C 1
ATOM 660 O O . GLN B 1 22 ? 3.643 4.458 13.509 1.00 19.04 22 GLN B O 1
ATOM 666 N N . PHE B 1 23 ? 5.845 4.532 13.075 1.00 18.84 23 PHE B N 1
ATOM 667 C CA . PHE B 1 23 ? 6.203 5.001 14.400 1.00 18.52 23 PHE B CA 1
ATOM 668 C C . PHE B 1 23 ? 5.506 6.343 14.700 1.00 19.05 23 PHE B C 1
ATOM 669 O O . PHE B 1 23 ? 5.013 6.555 15.818 1.00 17.90 23 PHE B O 1
ATOM 677 N N . SER B 1 24 ? 5.504 7.275 13.760 1.00 18.59 24 SER B N 1
ATOM 678 C CA . SER B 1 24 ? 4.881 8.587 13.999 1.00 18.43 24 SER B CA 1
ATOM 679 C C . SER B 1 24 ? 3.366 8.396 14.276 1.00 17.10 24 SER B C 1
ATOM 680 O O . SER B 1 24 ? 2.808 9.060 15.154 1.00 16.96 24 SER B O 1
ATOM 683 N N . ASN B 1 25 ? 2.718 7.491 13.552 1.00 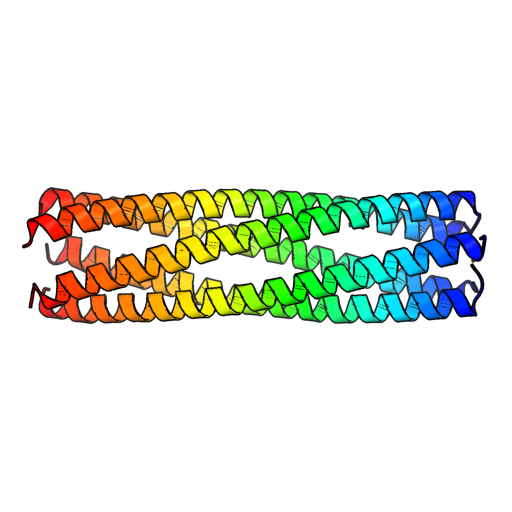17.70 25 ASN B N 1
ATOM 684 C CA . ASN B 1 25 ? 1.322 7.161 13.842 1.00 17.58 25 ASN B CA 1
ATOM 685 C C . ASN B 1 25 ? 1.205 6.553 15.223 1.00 17.40 25 ASN B C 1
ATOM 686 O O . ASN B 1 25 ? 0.295 6.906 15.993 1.00 17.45 25 ASN B O 1
ATOM 691 N N . ASP B 1 26 ? 2.096 5.628 15.554 1.00 17.63 26 ASP B N 1
ATOM 692 C CA . ASP B 1 26 ? 2.033 5.022 16.871 1.00 17.12 26 ASP B CA 1
ATOM 693 C C . ASP B 1 26 ? 2.176 6.078 17.982 1.00 18.84 26 ASP B C 1
ATOM 694 O O . ASP B 1 26 ? 1.525 5.992 19.016 1.00 1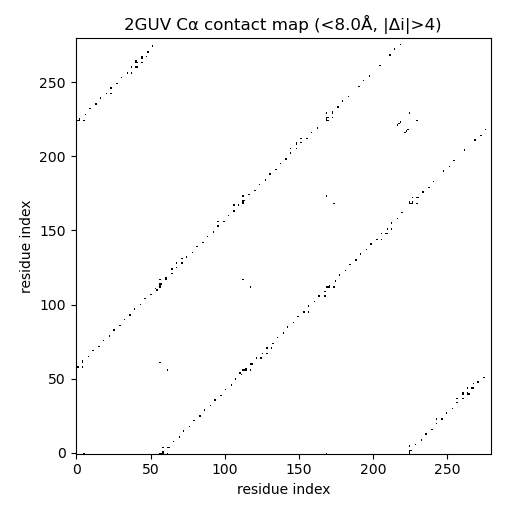8.83 26 ASP B O 1
ATOM 699 N N . PHE B 1 27 ? 3.042 7.065 17.766 1.00 18.14 27 PHE B N 1
ATOM 700 C CA . PHE B 1 27 ? 3.236 8.097 18.761 1.00 18.75 27 PHE B CA 1
ATOM 701 C C . PHE B 1 27 ? 1.984 8.945 18.922 1.00 18.87 27 PHE B C 1
ATOM 702 O O . PHE B 1 27 ? 1.580 9.284 20.045 1.00 18.72 27 PHE B O 1
ATOM 710 N N . ASN B 1 28 ? 1.357 9.287 17.801 1.00 18.34 28 ASN B N 1
ATOM 711 C CA . ASN B 1 28 ? 0.083 10.025 17.853 1.00 18.02 28 ASN B CA 1
ATOM 712 C C . ASN B 1 28 ? -1.018 9.252 18.570 1.00 19.16 28 ASN B C 1
ATOM 713 O O . ASN B 1 28 ? -1.838 9.862 19.267 1.00 17.86 28 ASN B O 1
ATOM 718 N N . ALA B 1 29 ? -1.041 7.938 18.402 1.00 19.41 29 ALA B N 1
ATOM 719 C CA . ALA B 1 29 ? -2.045 7.093 19.092 1.00 18.34 29 ALA B CA 1
ATOM 720 C C . ALA B 1 29 ? -1.764 7.087 20.584 1.00 19.10 29 ALA B C 1
ATOM 721 O O . ALA B 1 29 ? -2.685 7.224 21.397 1.00 18.88 29 ALA B O 1
ATOM 723 N N . PHE B 1 30 ? -0.472 6.997 20.950 1.00 18.67 30 PHE B N 1
ATOM 724 C CA . PHE B 1 30 ? -0.100 7.128 22.352 1.00 18.55 30 PHE B CA 1
ATOM 725 C C . PHE B 1 30 ? -0.536 8.491 22.881 1.00 19.37 30 PHE B C 1
ATOM 726 O O . PHE B 1 30 ? -1.055 8.582 23.995 1.00 19.54 30 PHE B O 1
ATOM 734 N N . ARG B 1 31 ? -0.279 9.571 22.132 1.00 19.25 31 ARG B N 1
ATOM 735 C CA . ARG B 1 31 ? -0.680 10.903 22.595 1.00 20.03 31 ARG B CA 1
ATOM 736 C C . ARG B 1 31 ? -2.195 10.936 22.914 1.00 17.80 31 ARG B C 1
ATOM 737 O O . ARG B 1 31 ? -2.649 11.551 23.895 1.00 19.06 31 ARG B O 1
ATOM 745 N N . SER B 1 32 ? -2.987 10.305 22.058 1.00 18.46 32 SER B N 1
ATOM 746 C CA . SER B 1 32 ? -4.439 10.181 22.273 1.00 18.71 32 SER B CA 1
ATOM 747 C C . SER B 1 32 ? -4.764 9.390 23.557 1.00 18.39 32 SER B C 1
ATOM 748 O O . SER B 1 32 ? -5.631 9.797 24.379 1.00 18.57 32 SER B O 1
ATOM 751 N N . ASP B 1 33 ? -4.076 8.275 23.757 1.00 18.22 33 ASP B N 1
ATOM 752 C CA . ASP B 1 33 ? -4.203 7.494 25.015 1.00 19.15 33 ASP B CA 1
ATOM 753 C C . ASP B 1 33 ? -3.884 8.380 26.214 1.00 18.91 33 ASP B C 1
ATOM 754 O O . ASP B 1 33 ? -4.597 8.372 27.221 1.00 19.68 33 ASP B O 1
ATOM 759 N N . PHE B 1 34 ? -2.815 9.163 26.091 1.00 18.09 34 PHE B N 1
ATOM 760 C CA . PHE B 1 34 ? -2.380 10.023 27.176 1.00 18.15 34 PHE B CA 1
ATOM 761 C C . PHE B 1 34 ? -3.402 11.127 27.482 1.00 18.94 34 PHE B C 1
ATOM 762 O O . PHE B 1 34 ? -3.715 11.374 28.661 1.00 18.69 34 PHE B O 1
ATOM 770 N N . GLN B 1 35 ? -3.921 11.785 26.457 1.00 18.37 35 GLN B N 1
ATOM 771 C CA . GLN B 1 35 ? -4.926 12.811 26.685 1.00 19.97 35 GLN B CA 1
ATOM 772 C C . GLN B 1 35 ? -6.160 12.228 27.351 1.00 18.97 35 GLN B C 1
ATOM 773 O O . GLN B 1 35 ? -6.755 12.879 28.235 1.00 19.60 35 GLN B O 1
ATOM 779 N N . ALA B 1 36 ? -6.570 11.028 26.961 1.00 19.14 36 ALA B N 1
ATOM 780 C CA . ALA B 1 36 ? -7.756 10.416 27.545 1.00 18.39 36 ALA B CA 1
ATOM 781 C C . ALA B 1 36 ? -7.466 10.121 29.010 1.00 19.05 36 ALA B C 1
ATOM 782 O O . ALA B 1 36 ? -8.319 10.395 29.863 1.00 19.41 36 ALA B O 1
ATOM 784 N N . PHE B 1 37 ? -6.270 9.621 29.315 1.00 19.43 37 PHE B N 1
ATOM 785 C CA . PHE B 1 37 ? -5.885 9.392 30.706 1.00 19.06 37 PHE B CA 1
ATOM 786 C C . PHE B 1 37 ? -5.948 10.720 31.500 1.00 20.01 37 PHE B C 1
ATOM 787 O O . PHE B 1 37 ? -6.477 10.769 32.631 1.00 19.51 37 PHE B O 1
ATOM 795 N N . LYS B 1 38 ? -5.383 11.800 30.933 1.00 20.42 38 LYS B N 1
ATOM 796 C CA . LYS B 1 38 ? -5.327 13.093 31.611 1.00 21.42 38 LYS B CA 1
ATOM 797 C C . LYS B 1 38 ? -6.742 13.506 31.941 1.00 20.28 38 LYS B C 1
ATOM 798 O O . LYS B 1 38 ? -6.986 14.014 33.044 1.00 20.03 38 LYS B O 1
ATOM 804 N N . ASP B 1 39 ? -7.679 13.281 31.023 1.00 20.57 39 ASP B N 1
ATOM 805 C CA . ASP B 1 39 ? -9.062 13.682 31.246 1.00 21.14 39 ASP B CA 1
ATOM 806 C C . ASP B 1 39 ? -9.689 12.804 32.331 1.00 20.70 39 ASP B C 1
ATOM 807 O O . ASP B 1 39 ? -10.486 13.288 33.156 1.00 21.17 39 ASP B O 1
ATOM 812 N N . ASP B 1 40 ? -9.325 11.523 32.360 1.00 20.74 40 ASP B N 1
ATOM 813 C CA . ASP B 1 40 ? -9.794 10.594 33.397 1.00 20.76 40 ASP B CA 1
ATOM 814 C C . ASP B 1 40 ? -9.319 11.060 34.759 1.00 20.58 40 ASP B C 1
ATOM 815 O O . ASP B 1 40 ? -10.063 11.009 35.740 1.00 18.73 40 ASP B O 1
ATOM 820 N N . PHE B 1 41 ? -8.064 11.485 34.807 1.00 19.32 41 PHE B N 1
ATOM 821 C CA . PHE B 1 41 ? -7.530 12.013 36.066 1.00 18.89 41 PHE B CA 1
ATOM 822 C C . PHE B 1 41 ? -8.268 13.274 36.500 1.00 18.89 41 PHE B C 1
ATOM 823 O O . PHE B 1 41 ? -8.578 13.443 37.690 1.00 18.79 41 PHE B O 1
ATOM 831 N N . ALA B 1 42 ? -8.559 14.162 35.554 1.00 19.31 42 ALA B N 1
ATOM 832 C CA . ALA B 1 42 ? -9.313 15.351 35.898 1.00 19.67 42 ALA B CA 1
ATOM 833 C C . ALA B 1 42 ? -10.678 14.992 36.458 1.00 20.01 42 ALA B C 1
ATOM 834 O O . ALA B 1 42 ? -11.130 15.632 37.422 1.00 20.13 42 ALA B O 1
ATOM 836 N N . ARG B 1 43 ? -11.315 13.944 35.923 1.00 20.32 43 ARG B N 1
ATOM 837 C CA . ARG B 1 43 ? -12.614 13.475 36.374 1.00 21.76 43 ARG B CA 1
ATOM 838 C C . ARG B 1 43 ? -12.492 12.903 37.806 1.00 19.60 43 ARG B C 1
ATOM 839 O O . ARG B 1 43 ? -13.331 13.202 38.669 1.00 20.85 43 ARG B O 1
ATOM 847 N N . PHE B 1 44 ? -11.435 12.146 38.091 1.00 20.24 44 PHE B N 1
ATOM 848 C CA . PHE B 1 44 ? -11.138 11.754 39.476 1.00 18.54 44 PHE B CA 1
ATOM 849 C C . PHE B 1 44 ? -10.958 12.963 40.385 1.00 18.97 44 PHE B C 1
ATOM 850 O O . PHE B 1 44 ? -11.460 12.981 41.498 1.00 17.64 44 PHE B O 1
ATOM 858 N N . ASN B 1 45 ? -10.183 13.957 39.948 1.00 18.56 45 ASN B N 1
ATOM 859 C CA . ASN B 1 45 ? -9.875 15.100 40.807 1.00 19.12 45 ASN B CA 1
ATOM 860 C C . ASN B 1 45 ? -11.168 15.773 41.186 1.00 19.34 45 ASN B C 1
ATOM 861 O O . ASN B 1 45 ? -11.358 16.175 42.357 1.00 19.37 45 ASN B O 1
ATOM 866 N N . GLN B 1 46 ? -12.084 15.906 40.229 1.00 20.68 46 GLN B N 1
ATOM 867 C CA . GLN B 1 46 ? -13.364 16.518 40.574 1.00 22.28 46 GLN B CA 1
ATOM 868 C C . GLN B 1 46 ? -14.181 15.685 41.562 1.00 20.55 46 GLN B C 1
ATOM 869 O O . GLN B 1 46 ? -14.802 16.229 42.487 1.00 21.23 46 GLN B O 1
ATOM 875 N N . ARG B 1 47 ? -14.156 14.371 41.405 1.00 20.55 47 ARG B N 1
ATOM 876 C CA . ARG B 1 47 ? -14.855 13.475 42.317 1.00 18.93 47 ARG B CA 1
ATOM 877 C C . ARG B 1 47 ? -14.241 13.597 43.722 1.00 18.12 47 ARG B C 1
ATOM 878 O O . ARG B 1 47 ? -14.946 13.597 44.727 1.00 18.41 47 ARG B O 1
ATOM 886 N N . PHE B 1 48 ? -12.911 13.685 43.775 1.00 18.46 48 PHE B N 1
ATOM 887 C CA . PHE B 1 48 ? -12.260 13.756 45.088 1.00 17.03 48 PHE B CA 1
ATOM 888 C C . PHE B 1 48 ? -12.600 15.081 45.762 1.00 16.96 48 PHE B C 1
ATOM 889 O O . PHE B 1 48 ? -12.892 15.099 46.963 1.00 17.80 48 PHE B O 1
ATOM 897 N N . ASP B 1 49 ? -12.583 16.170 44.997 1.00 17.47 49 ASP B N 1
ATOM 898 C CA . ASP B 1 49 ? -13.005 17.485 45.544 1.00 19.07 49 ASP B CA 1
ATOM 899 C C . ASP B 1 49 ? -14.414 17.421 46.101 1.00 18.62 49 ASP B C 1
ATOM 900 O O . ASP B 1 49 ? -14.682 17.942 47.162 1.00 17.34 49 ASP B O 1
ATOM 905 N N . ASN B 1 50 ? -15.329 16.766 45.399 1.00 17.54 50 ASN B N 1
ATOM 906 C CA . ASN B 1 50 ? -16.719 16.725 45.855 1.00 19.85 50 ASN B CA 1
ATOM 907 C C . ASN B 1 50 ? -16.820 15.929 47.167 1.00 18.01 50 ASN B C 1
ATOM 908 O O . ASN B 1 50 ? -17.597 16.308 48.078 1.00 18.55 50 ASN B O 1
ATOM 913 N N . PHE B 1 51 ? -16.040 14.839 47.265 1.00 17.52 51 PHE B N 1
ATOM 914 C CA . PHE B 1 51 ? -16.033 13.995 48.446 1.00 18.74 51 PHE B CA 1
ATOM 915 C C . PHE B 1 51 ? -15.434 14.774 49.603 1.00 18.92 51 PHE B C 1
ATOM 916 O O . PHE B 1 51 ? -16.025 14.850 50.678 1.00 19.78 51 PHE B O 1
ATOM 924 N N . ALA B 1 52 ? -14.245 15.339 49.398 1.00 18.82 52 ALA B N 1
ATOM 925 C CA . ALA B 1 52 ? -13.566 16.064 50.478 1.00 18.83 52 ALA B CA 1
ATOM 926 C C . ALA B 1 52 ? -14.408 17.230 51.026 1.00 18.76 52 ALA B C 1
ATOM 927 O O . ALA B 1 52 ? -14.448 17.467 52.226 1.00 18.27 52 ALA B O 1
ATOM 929 N N . THR B 1 53 ? -15.098 17.934 50.135 1.00 17.94 53 THR B N 1
ATOM 930 C CA . THR B 1 53 ? -15.909 19.092 50.515 1.00 19.42 53 THR B CA 1
ATOM 931 C C . THR B 1 53 ? -16.931 18.688 51.571 1.00 18.94 53 THR B C 1
ATOM 932 O O . THR B 1 53 ? -17.175 19.409 52.566 1.00 17.76 53 THR B O 1
ATOM 936 N N . LYS B 1 54 ? -17.487 17.491 51.394 1.00 20.11 54 LYS B N 1
ATOM 937 C CA . LYS B 1 54 ? -18.553 16.984 52.300 1.00 22.29 54 LYS B CA 1
ATOM 938 C C . LYS B 1 54 ? -18.052 16.464 53.644 1.00 21.78 54 LYS B C 1
ATOM 939 O O . LYS B 1 54 ? -18.867 16.176 54.543 1.00 20.90 54 LYS B O 1
ATOM 945 N N . TYR B 1 55 ? -16.728 16.368 53.803 1.00 22.12 55 TYR B N 1
ATOM 946 C CA . TYR B 1 55 ? -16.148 15.948 55.092 1.00 23.55 55 TYR B CA 1
ATOM 947 C C . TYR B 1 55 ? -15.674 17.095 55.983 1.00 23.78 55 TYR B C 1
ATOM 948 O O . TYR B 1 55 ? -15.332 16.896 57.155 1.00 22.85 55 TYR B O 1
ATOM 957 N N . ARG B 1 56 ? -15.687 18.314 55.443 1.00 23.72 56 ARG B N 1
ATOM 958 C CA . ARG B 1 56 ? -15.566 19.513 56.294 1.00 24.46 56 ARG B CA 1
ATOM 959 C C . ARG B 1 56 ? -16.788 19.674 57.224 1.00 25.19 56 ARG B C 1
ATOM 960 O O . ARG B 1 56 ? -16.765 20.287 58.294 1.00 26.36 56 ARG B O 1
ATOM 969 N N . SER C 1 1 ? 31.680 8.073 -5.164 1.00 29.91 1 SER C N 1
ATOM 970 C CA . SER C 1 1 ? 32.626 7.463 -4.185 1.00 29.15 1 SER C CA 1
ATOM 971 C C . SER C 1 1 ? 33.062 6.058 -4.606 1.00 28.53 1 SER C C 1
ATOM 972 O O . SER C 1 1 ? 32.421 5.429 -5.451 1.00 28.13 1 SER C O 1
ATOM 975 N N . SER C 1 2 ? 34.157 5.562 -4.034 1.00 26.96 2 SER C N 1
ATOM 976 C CA . SER C 1 2 ? 34.504 4.153 -4.226 1.00 25.85 2 SER C CA 1
ATOM 977 C C . SER C 1 2 ? 33.399 3.213 -3.713 1.00 25.36 2 SER C C 1
ATOM 978 O O . SER C 1 2 ? 32.608 3.537 -2.774 1.00 24.98 2 SER C O 1
ATOM 981 N N . ASN C 1 3 ? 33.334 2.042 -4.336 1.00 24.86 3 ASN C N 1
ATOM 982 C CA . ASN C 1 3 ? 32.388 1.030 -3.922 1.00 24.98 3 ASN C CA 1
ATOM 983 C C . ASN C 1 3 ? 32.605 0.600 -2.474 1.00 24.88 3 ASN C C 1
ATOM 984 O O . ASN C 1 3 ? 31.624 0.428 -1.747 1.00 25.15 3 ASN C O 1
ATOM 989 N N . ALA C 1 4 ? 33.868 0.483 -2.051 1.00 24.70 4 ALA C N 1
ATOM 990 C CA . ALA C 1 4 ? 34.195 0.105 -0.669 1.00 24.83 4 ALA C CA 1
ATOM 991 C C . ALA C 1 4 ? 33.630 1.079 0.347 1.00 24.41 4 ALA C C 1
ATOM 992 O O . ALA C 1 4 ? 33.050 0.660 1.364 1.00 25.21 4 ALA C O 1
ATOM 994 N N . LYS C 1 5 ? 33.790 2.372 0.076 1.00 23.91 5 LYS C N 1
ATOM 995 C CA . LYS C 1 5 ? 33.270 3.428 0.975 1.00 23.18 5 LYS C CA 1
ATOM 996 C C . LYS C 1 5 ? 31.740 3.419 0.999 1.00 22.44 5 LYS C C 1
ATOM 997 O O . LYS C 1 5 ? 31.104 3.519 2.064 1.00 23.49 5 LYS C O 1
ATOM 1003 N N . PHE C 1 6 ? 31.137 3.275 -0.179 1.00 20.88 6 PHE C N 1
ATOM 1004 C CA . PHE C 1 6 ? 29.696 3.212 -0.226 1.00 20.60 6 PHE C CA 1
ATOM 1005 C C . PHE C 1 6 ? 29.160 1.980 0.498 1.00 21.00 6 PHE C C 1
ATOM 1006 O O . PHE C 1 6 ? 28.181 2.072 1.253 1.00 20.37 6 PHE C O 1
ATOM 1014 N N . ASP C 1 7 ? 29.792 0.831 0.298 1.00 21.24 7 ASP C N 1
ATOM 1015 C CA . ASP C 1 7 ? 29.363 -0.383 0.981 1.00 22.34 7 ASP C CA 1
ATOM 1016 C C . ASP C 1 7 ? 29.431 -0.233 2.494 1.00 22.45 7 ASP C C 1
ATOM 1017 O O . ASP C 1 7 ? 28.540 -0.706 3.190 1.00 21.39 7 ASP C O 1
ATOM 1022 N N . GLN C 1 8 ? 30.460 0.442 3.004 1.00 21.60 8 GLN C N 1
ATOM 1023 C CA . GLN C 1 8 ? 30.551 0.696 4.442 1.00 21.77 8 GLN C CA 1
ATOM 1024 C C . GLN C 1 8 ? 29.348 1.532 4.905 1.00 20.57 8 GLN C C 1
ATOM 1025 O O . GLN C 1 8 ? 28.756 1.251 5.968 1.00 19.77 8 GLN C O 1
ATOM 1031 N N . PHE C 1 9 ? 28.997 2.557 4.126 1.00 19.71 9 PHE C N 1
ATOM 1032 C CA . PHE C 1 9 ? 27.885 3.399 4.482 1.00 19.00 9 PHE C CA 1
ATOM 1033 C C . PHE C 1 9 ? 26.592 2.590 4.415 1.00 19.26 9 PHE C C 1
ATOM 1034 O O . PHE C 1 9 ? 25.779 2.691 5.311 1.00 19.55 9 PHE C O 1
ATOM 1042 N N . SER C 1 10 ? 26.387 1.822 3.357 1.00 19.08 10 SER C N 1
ATOM 1043 C CA . SER C 1 10 ? 25.099 1.112 3.223 1.00 20.00 10 SER C CA 1
ATOM 1044 C C . SER C 1 10 ? 24.861 0.080 4.325 1.00 19.90 10 SER C C 1
ATOM 1045 O O . SER C 1 10 ? 23.752 -0.055 4.815 1.00 20.87 10 SER C O 1
ATOM 1048 N N . SER C 1 11 ? 25.929 -0.629 4.709 1.00 19.33 11 SER C N 1
ATOM 1049 C CA . SER C 1 11 ? 25.837 -1.515 5.858 1.00 19.92 11 SER C CA 1
ATOM 1050 C C . SER C 1 11 ? 25.660 -0.777 7.193 1.00 18.74 11 SER C C 1
ATOM 1051 O O . SER C 1 11 ? 24.884 -1.221 8.037 1.00 18.71 11 SER C O 1
ATOM 1054 N N . ASP C 1 12 ? 26.309 0.387 7.339 1.00 18.64 12 ASP C N 1
ATOM 1055 C CA . ASP C 1 12 ? 26.021 1.253 8.483 1.00 19.30 12 ASP C CA 1
ATOM 1056 C C . ASP C 1 12 ? 24.554 1.653 8.529 1.00 18.20 12 ASP C C 1
ATOM 1057 O O . ASP C 1 12 ? 23.913 1.576 9.602 1.00 18.28 12 ASP C O 1
ATOM 1062 N N . PHE C 1 13 ? 23.992 2.030 7.379 1.00 18.13 13 PHE C N 1
ATOM 1063 C CA . PHE C 1 13 ? 22.588 2.377 7.328 1.00 17.75 13 PHE C CA 1
ATOM 1064 C C . PHE C 1 13 ? 21.701 1.180 7.719 1.00 16.88 13 PHE C C 1
ATOM 1065 O O . PHE C 1 13 ? 20.709 1.337 8.417 1.00 17.45 13 PHE C O 1
ATOM 1073 N N . GLN C 1 14 ? 22.059 -0.018 7.251 1.00 18.90 14 GLN C N 1
ATOM 1074 C CA . GLN C 1 14 ? 21.335 -1.231 7.664 1.00 18.73 14 GLN C CA 1
ATOM 1075 C C . GLN C 1 14 ? 21.345 -1.447 9.186 1.00 17.26 14 GLN C C 1
ATOM 1076 O O . GLN C 1 14 ? 20.315 -1.838 9.763 1.00 17.98 14 GLN C O 1
ATOM 1082 N N . THR C 1 15 ? 22.469 -1.156 9.827 1.00 17.17 15 THR C N 1
ATOM 1083 C CA . THR C 1 15 ? 22.511 -1.235 11.315 1.00 18.36 15 THR C CA 1
ATOM 1084 C C . THR C 1 15 ? 21.570 -0.247 11.937 1.00 17.50 15 THR C C 1
ATOM 1085 O O . THR C 1 15 ? 20.850 -0.598 12.883 1.00 18.70 15 THR C O 1
ATOM 1089 N N . PHE C 1 16 ? 21.512 0.977 11.397 1.00 18.31 16 PHE C N 1
ATOM 1090 C CA . PHE C 1 16 ? 20.560 1.975 11.901 1.00 17.80 16 PHE C CA 1
ATOM 1091 C C . PHE C 1 16 ? 19.123 1.503 11.683 1.00 18.60 16 PHE C C 1
ATOM 1092 O O . PHE C 1 16 ? 18.301 1.631 12.592 1.00 18.16 16 PHE C O 1
ATOM 1100 N N . ASN C 1 17 ? 18.820 0.979 10.501 1.00 18.00 17 ASN C N 1
ATOM 1101 C CA . ASN C 1 17 ? 17.446 0.506 10.221 1.00 18.42 17 ASN C CA 1
ATOM 1102 C C . ASN C 1 17 ? 17.053 -0.553 11.262 1.00 18.63 17 ASN C C 1
ATOM 1103 O O . ASN C 1 17 ? 15.940 -0.568 11.779 1.00 18.26 17 ASN C O 1
ATOM 1108 N N . ALA C 1 18 ? 17.991 -1.455 11.571 1.00 19.02 18 ALA C N 1
ATOM 1109 C CA . ALA C 1 18 ? 17.719 -2.485 12.585 1.00 18.61 18 ALA C CA 1
ATOM 1110 C C . ALA C 1 18 ? 17.476 -1.868 13.953 1.00 18.20 18 ALA C C 1
ATOM 1111 O O . ALA C 1 18 ? 16.566 -2.294 14.676 1.00 20.05 18 ALA C O 1
ATOM 1113 N N . LYS C 1 19 ? 18.292 -0.900 14.343 1.00 18.43 19 LYS C N 1
ATOM 1114 C CA . LYS C 1 19 ? 18.124 -0.226 15.632 1.00 19.68 19 LYS C CA 1
ATOM 1115 C C . LYS C 1 19 ? 16.772 0.482 15.676 1.00 18.90 19 LYS C C 1
ATOM 1116 O O . LYS C 1 19 ? 16.091 0.458 16.687 1.00 19.28 19 LYS C O 1
ATOM 1122 N N . PHE C 1 20 ? 16.383 1.109 14.565 1.00 18.21 20 PHE C N 1
ATOM 1123 C CA . PHE C 1 20 ? 15.118 1.800 14.558 1.00 18.15 20 PHE C CA 1
ATOM 1124 C C . PHE C 1 20 ? 13.970 0.819 14.714 1.00 18.44 20 PHE C C 1
ATOM 1125 O O . PHE C 1 20 ? 12.988 1.104 15.426 1.00 18.45 20 PHE C O 1
ATOM 1133 N N . ASP C 1 21 ? 14.079 -0.307 14.022 1.00 19.00 21 ASP C N 1
ATOM 1134 C CA . ASP C 1 21 ? 13.043 -1.327 14.162 1.00 19.50 21 ASP C CA 1
ATOM 1135 C C . ASP C 1 21 ? 12.907 -1.748 15.613 1.00 18.68 21 ASP C C 1
ATOM 1136 O O . ASP C 1 21 ? 11.783 -1.862 16.141 1.00 17.72 21 ASP C O 1
ATOM 1141 N N . GLN C 1 22 ? 14.034 -1.989 16.287 1.00 18.46 22 GLN C N 1
ATOM 1142 C CA . GLN C 1 22 ? 13.980 -2.330 17.714 1.00 18.77 22 GLN C CA 1
ATOM 1143 C C . GLN C 1 22 ? 13.354 -1.239 18.600 1.00 18.21 22 GLN C C 1
ATOM 1144 O O . GLN C 1 22 ? 12.516 -1.530 19.454 1.00 18.91 22 GLN C O 1
ATOM 1150 N N . PHE C 1 23 ? 13.669 0.016 18.326 1.00 18.78 23 PHE C N 1
ATOM 1151 C CA . PHE C 1 23 ? 13.112 1.120 19.069 1.00 18.60 23 PHE C CA 1
ATOM 1152 C C . PHE C 1 23 ? 11.626 1.172 18.799 1.00 19.72 23 PHE C C 1
ATOM 1153 O O . PHE C 1 23 ? 10.869 1.405 19.732 1.00 18.45 23 PHE C O 1
ATOM 1161 N N . SER C 1 24 ? 11.191 0.957 17.565 1.00 20.25 24 SER C N 1
ATOM 1162 C CA . SER C 1 24 ? 9.752 1.026 17.274 1.00 19.34 24 SER C CA 1
ATOM 1163 C C . SER C 1 24 ? 9.012 -0.047 18.101 1.00 19.71 24 SER C C 1
ATOM 1164 O O . SER C 1 24 ? 7.937 0.207 18.675 1.00 20.49 24 SER C O 1
ATOM 1167 N N . ASN C 1 25 ? 9.605 -1.229 18.215 1.00 18.97 25 ASN C N 1
ATOM 1168 C CA . ASN C 1 25 ? 8.983 -2.309 18.995 1.00 19.26 25 ASN C CA 1
ATOM 1169 C C . ASN C 1 25 ? 8.982 -1.918 20.484 1.00 19.85 25 ASN C C 1
ATOM 1170 O O . ASN C 1 25 ? 7.973 -2.115 21.186 1.00 19.40 25 ASN C O 1
ATOM 1175 N N . ASP C 1 26 ? 10.094 -1.349 20.953 1.00 19.39 26 ASP C N 1
ATOM 1176 C CA . ASP C 1 26 ? 10.198 -0.863 22.359 1.00 20.34 26 ASP C CA 1
ATOM 1177 C C . ASP C 1 26 ? 9.118 0.166 22.645 1.00 19.86 26 ASP C C 1
ATOM 1178 O O . ASP C 1 26 ? 8.514 0.169 23.727 1.00 19.09 26 ASP C O 1
ATOM 1183 N N . PHE C 1 27 ? 8.900 1.053 21.690 1.00 18.81 27 PHE C N 1
ATOM 1184 C CA . PHE C 1 27 ? 7.929 2.113 21.891 1.00 18.03 27 PHE C CA 1
ATOM 1185 C C . PHE C 1 27 ? 6.539 1.504 21.972 1.00 18.56 27 PHE C C 1
ATOM 1186 O O . PHE C 1 27 ? 5.678 1.940 22.781 1.00 18.81 27 PHE C O 1
ATOM 1194 N N . ASN C 1 28 ? 6.275 0.533 21.128 1.00 18.64 28 ASN C N 1
ATOM 1195 C CA . ASN C 1 28 ? 4.982 -0.121 21.208 1.00 19.38 28 ASN C CA 1
ATOM 1196 C C . ASN C 1 28 ? 4.780 -0.938 22.486 1.00 19.11 28 ASN C C 1
ATOM 1197 O O . ASN C 1 28 ? 3.637 -1.054 22.978 1.00 20.20 28 ASN C O 1
ATOM 1202 N N . ALA C 1 29 ? 5.860 -1.476 23.049 1.00 18.48 29 ALA C N 1
ATOM 1203 C CA . ALA C 1 29 ? 5.772 -2.174 24.337 1.00 18.23 29 ALA C CA 1
ATOM 1204 C C . ALA C 1 29 ? 5.443 -1.155 25.417 1.00 18.64 29 ALA C C 1
ATOM 1205 O O . ALA C 1 29 ? 4.593 -1.384 26.304 1.00 18.95 29 ALA C O 1
ATOM 1207 N N . PHE C 1 30 ? 6.116 -0.011 25.382 1.00 19.39 30 PHE C N 1
ATOM 1208 C CA . PHE C 1 30 ? 5.733 1.095 26.253 1.00 19.24 30 PHE C CA 1
ATOM 1209 C C . PHE C 1 30 ? 4.262 1.491 26.091 1.00 19.88 30 PHE C C 1
ATOM 1210 O O . PHE C 1 30 ? 3.544 1.699 27.078 1.00 20.04 30 PHE C O 1
ATOM 1218 N N . ARG C 1 31 ? 3.790 1.640 24.856 1.00 19.59 31 ARG C N 1
ATOM 1219 C CA . ARG C 1 31 ? 2.361 1.944 24.637 1.00 19.90 31 ARG C CA 1
ATOM 1220 C C . ARG C 1 31 ? 1.437 0.937 25.335 1.00 19.39 31 ARG C C 1
ATOM 1221 O O . ARG C 1 31 ? 0.473 1.336 25.957 1.00 19.68 31 ARG C O 1
ATOM 1229 N N . SER C 1 32 ? 1.773 -0.354 25.259 1.00 19.56 32 SER C N 1
ATOM 1230 C CA . SER C 1 32 ? 1.024 -1.438 25.913 1.00 20.39 32 SER C CA 1
ATOM 1231 C C . SER C 1 32 ? 1.075 -1.246 27.416 1.00 19.91 32 SER C C 1
ATOM 1232 O O . SER C 1 32 ? 0.012 -1.317 28.103 1.00 19.99 32 SER C O 1
ATOM 1235 N N . ASP C 1 33 ? 2.271 -0.966 27.943 1.00 20.18 33 ASP C N 1
ATOM 1236 C CA . ASP C 1 33 ? 2.405 -0.660 29.381 1.00 20.84 33 ASP C CA 1
ATOM 1237 C C . ASP C 1 33 ? 1.535 0.532 29.805 1.00 19.72 33 ASP C C 1
ATOM 1238 O O . ASP C 1 33 ? 0.864 0.524 30.872 1.00 21.22 33 ASP C O 1
ATOM 1243 N N . PHE C 1 34 ? 1.528 1.571 28.973 1.00 18.35 34 PHE C N 1
ATOM 1244 C CA . PHE C 1 34 ? 0.767 2.787 29.292 1.00 18.19 34 PHE C CA 1
ATOM 1245 C C . PHE C 1 34 ? -0.733 2.482 29.299 1.00 18.94 34 PHE C C 1
ATOM 1246 O O . PHE C 1 34 ? -1.447 2.911 30.206 1.00 19.56 34 PHE C O 1
ATOM 1254 N N . GLN C 1 35 ? -1.202 1.714 28.329 1.00 17.98 35 GLN C N 1
ATOM 1255 C CA . GLN C 1 35 ? -2.608 1.292 28.269 1.00 19.77 35 GLN C CA 1
ATOM 1256 C C . GLN C 1 35 ? -2.973 0.488 29.515 1.00 19.24 35 GLN C C 1
ATOM 1257 O O . GLN C 1 35 ? -4.046 0.716 30.091 1.00 18.64 35 GLN C O 1
A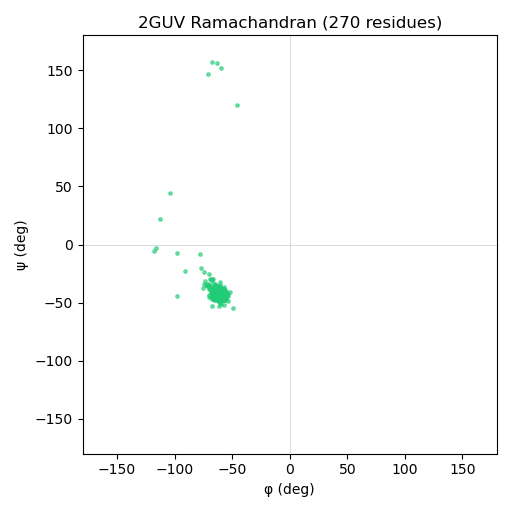TOM 1263 N N . ALA C 1 36 ? -2.071 -0.391 29.977 1.00 18.95 36 ALA C N 1
ATOM 1264 C CA . ALA C 1 36 ? -2.350 -1.208 31.168 1.00 19.71 36 ALA C CA 1
ATOM 1265 C C . ALA C 1 36 ? -2.494 -0.261 32.388 1.00 19.09 36 ALA C C 1
ATOM 1266 O O . ALA C 1 36 ? -3.433 -0.397 33.190 1.00 19.77 36 ALA C O 1
ATOM 1268 N N . PHE C 1 37 ? -1.588 0.717 32.510 1.00 19.01 37 PHE C N 1
ATOM 1269 C CA . PHE C 1 37 ? -1.738 1.697 33.585 1.00 19.62 37 PHE C CA 1
ATOM 1270 C C . PHE C 1 37 ? -3.071 2.446 33.435 1.00 19.50 37 PHE C C 1
ATOM 1271 O O . PHE C 1 37 ? -3.809 2.627 34.404 1.00 19.35 37 PHE C O 1
ATOM 1279 N N . LYS C 1 38 ? -3.386 2.912 32.245 1.00 19.35 38 LYS C N 1
ATOM 1280 C CA . LYS C 1 38 ? -4.619 3.696 32.058 1.00 19.66 38 LYS C CA 1
ATOM 1281 C C . LYS C 1 38 ? -5.847 2.902 32.498 1.00 20.28 38 LYS C C 1
ATOM 1282 O O . LYS C 1 38 ? -6.775 3.460 33.096 1.00 19.03 38 LYS C O 1
ATOM 1288 N N . ASP C 1 39 ? -5.849 1.612 32.192 1.00 19.44 39 ASP C N 1
ATOM 1289 C CA . ASP C 1 39 ? -6.985 0.771 32.559 1.00 21.04 39 ASP C CA 1
ATOM 1290 C C . ASP C 1 39 ? -7.021 0.558 34.069 1.00 20.45 39 ASP C C 1
ATOM 1291 O O . ASP C 1 39 ? -8.114 0.470 34.661 1.00 19.52 39 ASP C O 1
ATOM 1296 N N . ASP C 1 40 ? -5.837 0.489 34.689 1.00 19.98 40 ASP C N 1
ATOM 1297 C CA . ASP C 1 40 ? -5.752 0.292 36.148 1.00 20.72 40 ASP C CA 1
ATOM 1298 C C . ASP C 1 40 ? -6.260 1.565 36.815 1.00 19.50 40 ASP C C 1
ATOM 1299 O O 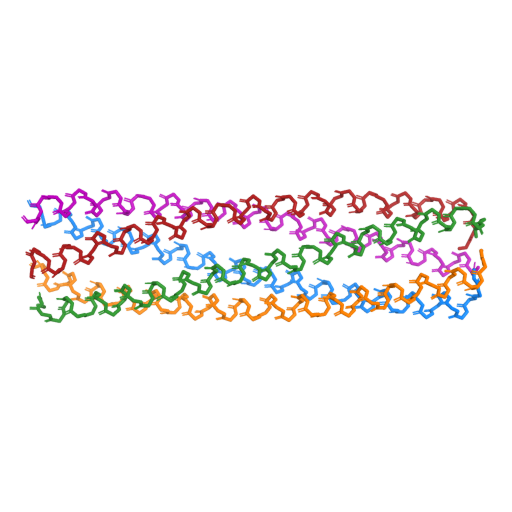. ASP C 1 40 ? -6.965 1.506 37.822 1.00 18.78 40 ASP C O 1
ATOM 1304 N N . PHE C 1 41 ? -5.934 2.724 36.235 1.00 19.75 41 PHE C N 1
ATOM 1305 C CA . PHE C 1 41 ? -6.439 3.967 36.777 1.00 18.80 41 PHE C CA 1
ATOM 1306 C C . PHE C 1 41 ? -7.944 4.033 36.624 1.00 18.90 41 PHE C C 1
ATOM 1307 O O . PHE C 1 41 ? -8.646 4.512 37.539 1.00 19.30 41 PHE C O 1
ATOM 1315 N N . ALA C 1 42 ? -8.483 3.548 35.497 1.00 18.69 42 ALA C N 1
ATOM 1316 C CA . ALA C 1 42 ? -9.947 3.509 35.330 1.00 20.06 42 ALA C CA 1
ATOM 1317 C C . ALA C 1 42 ? -10.618 2.653 36.395 1.00 19.17 42 ALA C C 1
ATOM 1318 O O . ALA C 1 42 ? -11.665 3.024 36.955 1.00 20.24 42 ALA C O 1
ATOM 1320 N N . ARG C 1 43 ? -10.036 1.496 36.693 1.00 20.08 43 ARG C N 1
ATOM 1321 C CA . ARG C 1 43 ? -10.491 0.641 37.786 1.00 19.17 43 ARG C CA 1
ATOM 1322 C C . ARG C 1 43 ? -10.456 1.357 39.146 1.00 18.13 43 ARG C C 1
ATOM 1323 O O . ARG C 1 43 ? -11.425 1.286 39.909 1.00 18.00 43 ARG C O 1
ATOM 1331 N N . PHE C 1 44 ? -9.366 2.052 39.455 1.00 18.50 44 PHE C N 1
ATOM 1332 C CA . PHE C 1 44 ? -9.329 2.873 40.644 1.00 18.48 44 PHE C CA 1
ATOM 1333 C C . PHE C 1 44 ? -10.435 3.918 40.649 1.00 18.99 44 PHE C C 1
ATOM 1334 O O . PHE C 1 44 ? -11.112 4.106 41.651 1.00 17.89 44 PHE C O 1
ATOM 1342 N N . ASN C 1 45 ? -10.599 4.629 39.538 1.00 19.18 45 ASN C N 1
ATOM 1343 C CA . ASN C 1 45 ? -11.577 5.721 39.469 1.00 19.14 45 ASN C CA 1
ATOM 1344 C C . ASN C 1 45 ? -12.979 5.219 39.781 1.00 18.99 45 ASN C C 1
ATOM 1345 O O . ASN C 1 45 ? -13.707 5.819 40.553 1.00 18.86 45 ASN C O 1
ATOM 1350 N N . GLN C 1 46 ? -13.334 4.074 39.205 1.00 18.77 46 GLN C N 1
ATOM 1351 C CA . GLN C 1 46 ? -14.623 3.469 39.481 1.00 20.13 46 GLN C CA 1
ATOM 1352 C C . GLN C 1 46 ? -14.745 3.027 40.941 1.00 18.85 46 GLN C C 1
ATOM 1353 O O . GLN C 1 46 ? -15.785 3.291 41.587 1.00 19.42 46 GLN C O 1
ATOM 1359 N N . ARG C 1 47 ? -13.701 2.420 41.502 1.00 17.84 47 ARG C N 1
ATOM 1360 C CA . ARG C 1 47 ? -13.707 2.002 42.935 1.00 18.69 47 ARG C CA 1
ATOM 1361 C C . ARG C 1 47 ? -13.879 3.244 43.803 1.00 17.63 47 ARG C C 1
ATOM 1362 O O . ARG C 1 47 ? -14.631 3.236 44.802 1.00 18.67 47 ARG C O 1
ATOM 1370 N N . PHE C 1 48 ? -13.148 4.305 43.473 1.00 17.27 48 PHE C N 1
ATOM 1371 C CA . PHE C 1 48 ? -13.312 5.542 44.254 1.00 17.34 48 PHE C CA 1
ATOM 1372 C C . PHE C 1 48 ? -14.740 6.091 44.210 1.00 17.00 48 PHE C C 1
ATOM 1373 O O . PHE C 1 48 ? -15.319 6.496 45.239 1.00 17.58 48 PHE C O 1
ATOM 1381 N N . ASP C 1 49 ? -15.303 6.150 43.004 1.00 17.80 49 ASP C N 1
ATOM 1382 C CA . ASP C 1 49 ? -16.674 6.691 42.842 1.00 19.32 49 ASP C CA 1
ATOM 1383 C C . ASP C 1 49 ? -17.662 5.863 43.649 1.00 18.16 49 ASP C C 1
ATOM 1384 O O . ASP C 1 49 ? -18.531 6.416 44.332 1.00 18.08 49 ASP C O 1
ATOM 1389 N N . ASN C 1 50 ? -17.459 4.548 43.656 1.00 17.71 50 ASN C N 1
ATOM 1390 C CA . ASN C 1 50 ? -18.298 3.653 44.448 1.00 19.77 50 ASN C CA 1
ATOM 1391 C C . ASN C 1 50 ? -18.194 3.973 45.945 1.00 18.85 50 ASN C C 1
ATOM 1392 O O . ASN C 1 50 ? -19.217 4.153 46.630 1.00 20.08 50 ASN C O 1
ATOM 1397 N N . PHE C 1 51 ? -16.974 4.029 46.470 1.00 17.86 51 PHE C N 1
ATOM 1398 C CA . PHE C 1 51 ? -16.743 4.368 47.859 1.00 18.77 51 PHE C CA 1
ATOM 1399 C C . PHE C 1 51 ? -17.327 5.749 48.225 1.00 17.65 51 PHE C C 1
ATOM 1400 O O . PHE C 1 51 ? -17.973 5.897 49.250 1.00 18.73 51 PHE C O 1
ATOM 1408 N N . ALA C 1 52 ? -17.054 6.756 47.393 1.00 17.94 52 ALA C N 1
ATOM 1409 C CA . ALA C 1 52 ? -17.450 8.135 47.706 1.00 18.38 52 ALA C CA 1
ATOM 1410 C C . ALA C 1 52 ? -18.952 8.309 47.698 1.00 19.11 52 ALA C C 1
ATOM 1411 O O . ALA C 1 52 ? -19.482 9.159 48.409 1.00 20.15 52 ALA C O 1
ATOM 1413 N N . THR C 1 53 ? -19.645 7.530 46.889 1.00 18.99 53 THR C N 1
ATOM 1414 C CA . THR C 1 53 ? -21.105 7.518 46.892 1.00 20.86 53 THR C CA 1
ATOM 1415 C C . THR C 1 53 ? -21.606 6.921 48.207 1.00 22.17 53 THR C C 1
ATOM 1416 O O . THR C 1 53 ? -22.479 7.497 48.870 1.00 22.49 53 THR C O 1
ATOM 1420 N N . LYS C 1 54 ? -21.055 5.791 48.631 1.00 22.82 54 LYS C N 1
ATOM 1421 C CA . LYS C 1 54 ? -21.553 5.132 49.861 1.00 23.44 54 LYS C CA 1
ATOM 1422 C C . LYS C 1 54 ? -21.211 5.908 51.135 1.00 24.01 54 LYS C C 1
ATOM 1423 O O . LYS C 1 54 ? -21.881 5.772 52.187 1.00 24.19 54 LYS C O 1
ATOM 1429 N N . TYR C 1 55 ? -20.142 6.690 51.059 1.00 24.28 55 TYR C N 1
ATOM 1430 C CA . TYR C 1 55 ? -19.677 7.445 52.212 1.00 25.52 55 TYR C CA 1
ATOM 1431 C C . TYR C 1 55 ? -19.848 8.930 52.022 1.00 27.08 55 TYR C C 1
ATOM 1432 O O . TYR C 1 55 ? -19.203 9.731 52.711 1.00 28.11 55 TYR C O 1
ATOM 1441 N N . ARG C 1 56 ? -20.754 9.318 51.129 1.00 27.86 56 ARG C N 1
ATOM 1442 C CA . ARG C 1 56 ? -20.878 10.736 50.799 1.00 28.48 56 ARG C CA 1
ATOM 1443 C C . ARG C 1 56 ? -21.339 11.543 52.002 1.00 28.95 56 ARG C C 1
ATOM 1444 O O . ARG C 1 56 ? -21.185 12.765 52.029 1.00 28.31 56 ARG C O 1
ATOM 1453 N N . SER D 1 1 ? 28.588 11.339 -4.255 1.00 35.51 1 SER D N 1
ATOM 1454 C CA . SER D 1 1 ? 29.464 12.058 -5.228 1.00 35.23 1 SER D CA 1
ATOM 1455 C C . SER D 1 1 ? 30.941 11.703 -5.012 1.00 34.51 1 SER D C 1
ATOM 1456 O O . SER D 1 1 ? 31.272 10.535 -4.836 1.00 35.49 1 SER D O 1
ATOM 1459 N N . SER D 1 2 ? 31.813 12.713 -5.009 1.00 32.45 2 SER D N 1
ATOM 1460 C CA . SER D 1 2 ? 33.245 12.505 -4.816 1.00 30.38 2 SER D CA 1
ATOM 1461 C C . SER D 1 2 ? 33.634 12.008 -3.412 1.00 28.95 2 SER D C 1
ATOM 1462 O O . SER D 1 2 ? 32.894 12.202 -2.443 1.00 27.75 2 SER D O 1
ATOM 1465 N N . ASN D 1 3 ? 34.797 11.367 -3.324 1.00 26.96 3 ASN D N 1
ATOM 1466 C CA . ASN D 1 3 ? 35.252 10.704 -2.092 1.00 26.50 3 ASN D CA 1
ATOM 1467 C C . ASN D 1 3 ? 35.341 11.569 -0.842 1.00 26.22 3 ASN D C 1
ATOM 1468 O O . ASN D 1 3 ? 34.901 11.150 0.210 1.00 24.24 3 ASN D O 1
ATOM 1473 N N . ALA D 1 4 ? 35.936 12.755 -0.936 1.00 25.79 4 ALA D N 1
ATOM 1474 C CA . ALA D 1 4 ? 36.160 13.574 0.263 1.00 26.17 4 ALA D CA 1
ATOM 1475 C C . ALA D 1 4 ? 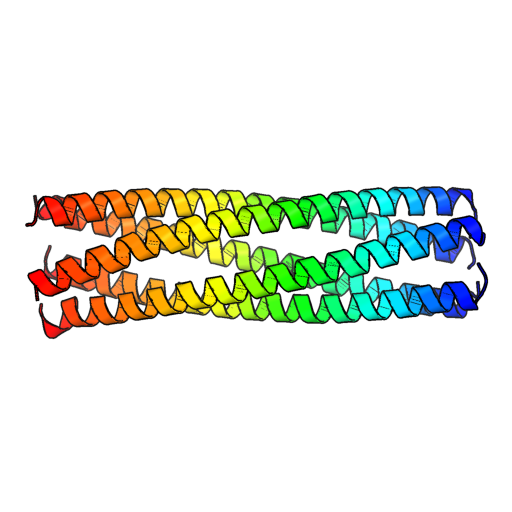34.819 13.998 0.851 1.00 25.62 4 ALA D C 1
ATOM 1476 O O . ALA D 1 4 ? 34.628 13.979 2.082 1.00 26.65 4 ALA D O 1
ATOM 1478 N N . LYS D 1 5 ? 33.902 14.371 -0.044 1.00 26.31 5 LYS D N 1
ATOM 1479 C CA . LYS D 1 5 ? 32.550 14.770 0.327 1.00 25.71 5 LYS D CA 1
ATOM 1480 C C . LYS D 1 5 ? 31.779 13.583 0.916 1.00 24.38 5 LYS D C 1
ATOM 1481 O O . LYS D 1 5 ? 31.093 13.716 1.947 1.00 23.65 5 LYS D O 1
ATOM 1487 N N . PHE D 1 6 ? 31.896 12.430 0.254 1.00 23.93 6 PHE D N 1
ATOM 1488 C CA . PHE D 1 6 ? 31.223 11.232 0.743 1.00 22.17 6 PHE D CA 1
ATOM 1489 C C . PHE D 1 6 ? 31.750 10.772 2.098 1.00 22.23 6 PHE D C 1
ATOM 1490 O O . PHE D 1 6 ? 30.962 10.460 3.009 1.00 20.62 6 PHE D O 1
ATOM 1498 N N . ASP D 1 7 ? 33.066 10.730 2.247 1.00 21.69 7 ASP D N 1
ATOM 1499 C CA . ASP D 1 7 ? 33.662 10.317 3.504 1.00 22.65 7 ASP D CA 1
ATOM 1500 C C . ASP D 1 7 ? 33.195 11.179 4.661 1.00 21.88 7 ASP D C 1
ATOM 1501 O O . ASP D 1 7 ? 32.921 10.674 5.775 1.00 22.61 7 ASP D O 1
ATOM 1506 N N . GLN D 1 8 ? 33.094 12.484 4.418 1.00 21.37 8 GLN D N 1
ATOM 1507 C CA . GLN D 1 8 ? 32.549 13.394 5.431 1.00 21.64 8 GLN D CA 1
ATOM 1508 C C . GLN D 1 8 ? 31.100 13.040 5.808 1.00 20.24 8 GLN D C 1
ATOM 1509 O O . GLN D 1 8 ? 30.762 12.967 6.985 1.00 20.02 8 GLN D O 1
ATOM 1515 N N . PHE D 1 9 ? 30.256 12.789 4.816 1.00 19.67 9 PHE D N 1
ATOM 1516 C CA . PHE D 1 9 ? 28.879 12.424 5.114 1.00 18.72 9 PHE D CA 1
ATOM 1517 C C . PHE D 1 9 ? 28.854 11.085 5.853 1.00 17.57 9 PHE D C 1
ATOM 1518 O O . PHE D 1 9 ? 28.062 10.931 6.789 1.00 17.66 9 PHE D O 1
ATOM 1526 N N . SER D 1 10 ? 29.644 10.108 5.416 1.00 18.80 10 SER D N 1
ATOM 1527 C CA . SER D 1 10 ? 29.629 8.798 6.088 1.00 19.05 10 SER D CA 1
ATOM 1528 C C . SER D 1 10 ? 29.973 8.935 7.560 1.00 17.68 10 SER D C 1
ATOM 1529 O O . SER D 1 10 ? 29.344 8.266 8.399 1.00 17.97 10 SER D O 1
ATOM 1532 N N . SER D 1 11 ? 30.939 9.804 7.867 1.00 17.80 11 SER D N 1
ATOM 1533 C CA . SER D 1 11 ? 31.294 10.136 9.238 1.00 19.44 11 SER D CA 1
ATOM 1534 C C . SER D 1 11 ? 30.107 10.787 9.959 1.00 17.94 11 SER D C 1
ATOM 1535 O O . SER D 1 11 ? 29.764 10.379 11.068 1.00 18.70 11 SER D O 1
ATOM 1538 N N . ASP D 1 12 ? 29.461 11.772 9.322 1.00 18.00 12 ASP D N 1
ATOM 1539 C CA . ASP D 1 12 ? 28.298 12.425 9.933 1.00 17.94 12 ASP D CA 1
ATOM 1540 C C . ASP D 1 12 ? 27.183 11.409 10.220 1.00 16.92 12 ASP D C 1
ATOM 1541 O O . ASP D 1 12 ? 26.549 11.444 11.284 1.00 17.24 12 ASP D O 1
ATOM 1546 N N . PHE D 1 13 ? 26.973 10.478 9.282 1.00 16.91 13 PHE D N 1
ATOM 1547 C CA . PHE D 1 13 ? 25.965 9.456 9.473 1.00 17.64 13 PHE D CA 1
ATOM 1548 C C . PHE D 1 13 ? 26.294 8.576 10.669 1.00 17.17 13 PHE D C 1
ATOM 1549 O O . PHE D 1 13 ? 25.429 8.297 11.518 1.00 17.40 13 PHE D O 1
ATOM 1557 N N . GLN D 1 14 ? 27.541 8.148 10.737 1.00 16.41 14 GLN D N 1
ATOM 1558 C CA . GLN D 1 14 ? 27.941 7.319 11.881 1.00 17.63 14 GLN D CA 1
ATOM 1559 C C . GLN D 1 14 ? 27.792 8.031 13.230 1.00 17.02 14 GLN D C 1
ATOM 1560 O O . GLN D 1 14 ? 27.416 7.410 14.240 1.00 15.82 14 GLN D O 1
ATOM 1566 N N . THR D 1 15 ? 28.056 9.329 13.268 1.00 17.40 15 THR D N 1
ATOM 1567 C CA . THR D 1 15 ? 27.824 10.084 14.497 1.00 16.62 15 THR D CA 1
ATOM 1568 C C . THR D 1 15 ? 26.334 10.100 14.852 1.00 16.30 15 THR D C 1
ATOM 1569 O O . THR D 1 15 ? 25.961 9.871 16.012 1.00 16.99 15 THR D O 1
ATOM 1573 N N . PHE D 1 16 ? 25.478 10.308 13.864 1.00 17.51 16 PHE D N 1
ATOM 1574 C CA . PHE D 1 16 ? 24.057 10.216 14.114 1.00 17.63 16 PHE D CA 1
ATOM 1575 C C . PHE D 1 16 ? 23.678 8.822 14.605 1.00 17.88 16 PHE D C 1
ATOM 1576 O O . PHE D 1 16 ? 22.861 8.697 15.525 1.00 16.86 16 PHE D O 1
ATOM 1584 N N . ASN D 1 17 ? 24.223 7.768 13.980 1.00 17.42 17 ASN D N 1
ATOM 1585 C CA . ASN D 1 17 ? 23.876 6.412 14.365 1.00 17.19 17 ASN D CA 1
ATOM 1586 C C . ASN D 1 17 ? 24.228 6.161 15.840 1.00 17.09 17 ASN D C 1
ATOM 1587 O O . ASN D 1 17 ? 23.463 5.518 16.530 1.00 17.82 17 ASN D O 1
ATOM 1592 N N . ALA D 1 18 ? 25.379 6.665 16.294 1.00 16.99 18 ALA D N 1
ATOM 1593 C CA . ALA D 1 18 ? 25.791 6.553 17.689 1.00 16.92 18 ALA D CA 1
ATOM 1594 C C . ALA D 1 18 ? 24.849 7.315 18.619 1.00 17.30 18 ALA D C 1
ATOM 1595 O O . ALA D 1 18 ? 24.454 6.805 19.678 1.00 19.00 18 ALA D O 1
ATOM 1597 N N . LYS D 1 19 ? 24.491 8.535 18.252 1.00 17.53 19 LYS D N 1
ATOM 1598 C CA . LYS D 1 19 ? 23.496 9.291 19.015 1.00 18.29 19 LYS D CA 1
ATOM 1599 C C . LYS D 1 19 ? 22.133 8.612 19.076 1.00 18.59 19 LYS D C 1
ATOM 1600 O O . LYS D 1 19 ? 21.440 8.660 20.108 1.00 18.40 19 LYS D O 1
ATOM 1606 N N . PHE D 1 20 ? 21.746 7.931 18.007 1.00 18.19 20 PHE D N 1
ATOM 1607 C CA . PHE D 1 20 ? 20.503 7.193 18.041 1.00 17.66 20 PHE D CA 1
ATOM 1608 C C . PHE D 1 20 ? 20.580 6.062 19.053 1.00 19.07 20 PHE D C 1
ATOM 1609 O O . PHE D 1 20 ? 19.609 5.811 19.767 1.00 18.27 20 PHE D O 1
ATOM 1617 N N . ASP D 1 21 ? 21.708 5.381 19.151 1.00 18.10 21 ASP D N 1
ATOM 1618 C CA . ASP D 1 21 ? 21.846 4.357 20.172 1.00 19.91 21 ASP D CA 1
ATOM 1619 C C . ASP D 1 21 ? 21.645 4.952 21.551 1.00 19.43 21 ASP D C 1
ATOM 1620 O O . ASP D 1 21 ? 21.020 4.323 22.408 1.00 19.97 21 ASP D O 1
ATOM 1625 N N . GLN D 1 22 ? 22.190 6.152 21.787 1.00 18.21 22 GLN D N 1
ATOM 1626 C CA . GLN D 1 22 ? 22.015 6.774 23.108 1.00 18.97 22 GLN D CA 1
ATOM 1627 C C . GLN D 1 22 ? 20.577 7.176 23.377 1.00 18.51 22 GLN D C 1
ATOM 1628 O O . GLN D 1 22 ? 20.071 7.004 24.506 1.00 18.63 22 GLN D O 1
ATOM 1634 N N . PHE D 1 23 ? 19.862 7.639 22.349 1.00 18.49 23 PHE D N 1
ATOM 1635 C CA . PHE D 1 23 ? 18.452 7.914 22.534 1.00 17.63 23 PHE D CA 1
ATOM 1636 C C . PHE D 1 23 ? 17.690 6.613 22.860 1.00 18.15 23 PHE D C 1
ATOM 1637 O O . PHE D 1 23 ? 16.821 6.595 23.728 1.00 18.69 23 PHE D O 1
ATOM 1645 N N . SER D 1 24 ? 17.941 5.533 22.134 1.00 18.77 24 SER D N 1
ATOM 1646 C CA . SER D 1 24 ? 17.285 4.261 22.390 1.00 20.10 24 SER D CA 1
ATOM 1647 C C . SER D 1 24 ? 17.527 3.819 23.831 1.00 19.30 24 SER D C 1
ATOM 1648 O O . SER D 1 24 ? 16.621 3.278 24.520 1.00 19.53 24 SER D O 1
ATOM 1651 N N . ASN D 1 25 ? 18.741 4.063 24.313 1.00 18.43 25 ASN D N 1
ATOM 1652 C CA . ASN D 1 25 ? 19.089 3.736 25.734 1.00 19.26 25 ASN D CA 1
ATOM 1653 C C . ASN D 1 25 ? 18.333 4.622 26.706 1.00 18.53 25 ASN D C 1
ATOM 1654 O O . ASN D 1 25 ? 17.831 4.140 27.707 1.00 18.72 25 ASN D O 1
ATOM 1659 N N . ASP D 1 26 ? 18.238 5.908 26.400 1.00 19.71 26 ASP D N 1
ATOM 1660 C CA . ASP D 1 26 ? 17.472 6.849 27.199 1.00 18.65 26 ASP D CA 1
ATOM 1661 C C . ASP D 1 26 ? 16.004 6.415 27.235 1.00 18.92 26 ASP D C 1
ATOM 1662 O O . ASP D 1 26 ? 15.365 6.481 28.285 1.00 18.92 26 ASP D O 1
ATOM 1667 N N . PHE D 1 27 ? 15.471 6.003 26.088 1.00 18.69 27 PHE D N 1
ATOM 1668 C CA . PHE D 1 27 ? 14.060 5.591 26.051 1.00 17.92 27 PHE D CA 1
ATOM 1669 C C . PHE D 1 27 ? 13.852 4.344 26.906 1.00 17.54 27 PHE D C 1
ATOM 1670 O O . PHE D 1 27 ? 12.834 4.241 27.611 1.00 18.76 27 PHE D O 1
ATOM 1678 N N . ASN D 1 28 ? 14.760 3.378 26.851 1.00 17.36 28 ASN D N 1
ATOM 1679 C CA . ASN D 1 28 ? 14.612 2.201 27.692 1.00 17.85 28 ASN D CA 1
ATOM 1680 C C . ASN D 1 28 ? 14.714 2.538 29.172 1.00 17.64 28 ASN D C 1
ATOM 1681 O O . ASN D 1 28 ? 14.054 1.904 29.986 1.00 18.38 28 ASN D O 1
ATOM 1686 N N . ALA D 1 29 ? 15.547 3.517 29.547 1.00 17.35 29 ALA D N 1
ATOM 1687 C CA . ALA D 1 29 ? 15.655 3.914 30.967 1.00 18.02 29 ALA D CA 1
ATOM 1688 C C . ALA D 1 29 ? 14.334 4.538 31.377 1.00 18.24 29 ALA D C 1
ATOM 1689 O O . ALA D 1 29 ? 13.817 4.277 32.447 1.00 17.80 29 ALA D O 1
ATOM 1691 N N . PHE D 1 30 ? 13.789 5.383 30.505 1.00 18.80 30 PHE D N 1
ATOM 1692 C CA . PHE D 1 30 ? 12.454 5.888 30.735 1.00 19.58 30 PHE D CA 1
ATOM 1693 C C . PHE D 1 30 ? 11.420 4.753 30.881 1.00 20.07 30 PHE D C 1
ATOM 1694 O O . PHE D 1 30 ? 10.573 4.789 31.765 1.00 19.92 30 PHE D O 1
ATOM 1702 N N . ARG D 1 31 ? 11.469 3.747 30.014 1.00 19.96 31 ARG D N 1
ATOM 1703 C CA . ARG D 1 31 ? 10.505 2.627 30.140 1.00 20.73 31 ARG D CA 1
ATOM 1704 C C . ARG D 1 31 ? 10.559 1.940 31.497 1.00 20.61 31 ARG D C 1
ATOM 1705 O O . ARG D 1 31 ? 9.521 1.535 32.034 1.00 19.50 31 ARG D O 1
ATOM 1713 N N . SER D 1 32 ? 11.760 1.778 32.047 1.00 19.42 32 SER D N 1
ATOM 1714 C CA . SER D 1 32 ? 11.931 1.156 33.343 1.00 20.36 32 SER D CA 1
ATOM 1715 C C . SER D 1 32 ? 11.324 2.043 34.413 1.00 20.02 32 SER D C 1
ATOM 1716 O O . SER D 1 32 ? 10.603 1.544 35.284 1.00 19.66 32 SER D O 1
ATOM 1719 N N . ASP D 1 33 ? 11.554 3.357 34.295 1.00 19.67 33 ASP D N 1
ATOM 1720 C CA . ASP D 1 33 ? 10.997 4.297 35.276 1.00 20.68 33 ASP D CA 1
ATOM 1721 C C . ASP D 1 33 ? 9.494 4.274 35.204 1.00 20.18 33 ASP D C 1
ATOM 1722 O O . ASP D 1 33 ? 8.832 4.337 36.249 1.00 20.48 33 ASP D O 1
ATOM 1727 N N . PHE D 1 34 ? 8.950 4.198 33.987 1.00 19.46 34 PHE D N 1
ATOM 1728 C CA . PHE D 1 34 ? 7.518 4.194 33.835 1.00 19.97 34 PHE D CA 1
ATOM 1729 C C . PHE D 1 34 ? 6.945 2.919 34.456 1.00 20.71 34 PHE D C 1
ATOM 1730 O O . PHE D 1 34 ? 5.930 2.975 35.183 1.00 20.30 34 PHE D O 1
ATOM 1738 N N . GLN D 1 35 ? 7.537 1.772 34.145 1.00 21.30 35 GLN D N 1
ATOM 1739 C CA . GLN D 1 35 ? 7.056 0.509 34.735 1.00 21.76 35 GLN D CA 1
ATOM 1740 C C . GLN D 1 35 ? 7.068 0.567 36.248 1.00 21.06 35 GLN D C 1
ATOM 1741 O O . GLN D 1 35 ? 6.118 0.066 36.902 1.00 22.20 35 GLN D O 1
ATOM 1747 N N . ALA D 1 36 ? 8.127 1.138 36.838 1.00 20.73 36 ALA D N 1
ATOM 1748 C CA . ALA D 1 36 ? 8.207 1.336 38.283 1.00 20.75 36 ALA D CA 1
ATOM 1749 C C . ALA D 1 36 ? 7.019 2.130 38.810 1.00 20.56 36 ALA D C 1
ATOM 1750 O O . ALA D 1 36 ? 6.398 1.731 39.833 1.00 21.30 36 ALA D O 1
ATOM 1752 N N . PHE D 1 37 ? 6.692 3.225 38.122 1.00 20.43 37 PHE D N 1
ATOM 1753 C CA . PHE D 1 37 ? 5.540 4.041 38.518 1.00 19.38 37 PHE D CA 1
ATOM 1754 C C . PHE D 1 37 ? 4.280 3.209 38.372 1.00 20.31 37 PHE D C 1
ATOM 1755 O O . PHE D 1 37 ? 3.430 3.225 39.274 1.00 20.31 37 PHE D O 1
ATOM 1763 N N . LYS D 1 38 ? 4.117 2.492 37.254 1.00 21.00 38 LYS D N 1
ATOM 1764 C CA . LYS D 1 38 ? 2.880 1.718 36.982 1.00 22.93 38 LYS D CA 1
ATOM 1765 C C . LYS D 1 38 ? 2.667 0.699 38.103 1.00 22.28 38 LYS D C 1
ATOM 1766 O O . LYS D 1 38 ? 1.549 0.491 38.581 1.00 22.30 38 LYS D O 1
ATOM 1772 N N . ASP D 1 39 ? 3.732 0.055 38.554 1.00 21.33 39 ASP D N 1
ATOM 1773 C CA . ASP D 1 39 ? 3.572 -0.966 39.572 1.00 22.25 39 ASP D CA 1
ATOM 1774 C C . ASP D 1 39 ? 3.302 -0.290 40.937 1.00 21.68 39 ASP D C 1
ATOM 1775 O O . ASP D 1 39 ? 2.533 -0.828 41.739 1.00 19.33 39 ASP D O 1
ATOM 1780 N N . ASP D 1 40 ? 3.898 0.888 41.193 1.00 20.41 40 ASP D N 1
ATOM 1781 C CA . ASP D 1 40 ? 3.620 1.658 42.410 1.00 21.12 40 ASP D CA 1
ATOM 1782 C C . ASP D 1 40 ? 2.176 2.090 42.458 1.00 19.06 40 ASP D C 1
ATOM 1783 O O . ASP D 1 40 ? 1.523 2.021 43.514 1.00 19.88 40 ASP D O 1
ATOM 1788 N N . PHE D 1 41 ? 1.664 2.538 41.324 1.00 18.73 41 PHE D N 1
ATOM 1789 C CA . PHE D 1 41 ? 0.225 2.816 41.247 1.00 18.29 41 PHE D CA 1
ATOM 1790 C C . PHE D 1 41 ? -0.616 1.555 41.504 1.00 19.17 41 PHE D C 1
ATOM 1791 O O . PHE D 1 41 ? -1.642 1.603 42.204 1.00 19.95 41 PHE D O 1
ATOM 1799 N N . ALA D 1 42 ? -0.241 0.427 40.889 1.00 18.60 42 ALA D N 1
ATOM 1800 C CA . ALA D 1 42 ? -0.993 -0.830 41.081 1.00 19.17 42 ALA D CA 1
ATOM 1801 C C . ALA D 1 42 ? -1.045 -1.192 42.548 1.00 20.06 42 ALA D C 1
ATOM 1802 O O . ALA D 1 42 ? -2.082 -1.674 43.055 1.00 20.93 42 ALA D O 1
ATOM 1804 N N . ARG D 1 43 ? 0.049 -0.925 43.253 1.00 20.66 43 ARG D N 1
ATOM 1805 C CA . ARG D 1 43 ? 0.163 -1.217 44.695 1.00 22.57 43 ARG D CA 1
ATOM 1806 C C . ARG D 1 43 ? -0.798 -0.322 45.465 1.00 20.50 43 ARG D C 1
ATOM 1807 O O . ARG D 1 43 ? -1.558 -0.810 46.318 1.00 20.58 43 ARG D O 1
ATOM 1815 N N . PHE D 1 44 ? -0.793 0.971 45.128 1.00 19.58 44 PHE D N 1
ATOM 1816 C CA . PHE D 1 44 ? -1.718 1.945 45.721 1.00 19.33 44 PHE D CA 1
ATOM 1817 C C . PHE D 1 44 ? -3.146 1.486 45.496 1.00 18.71 44 PHE D C 1
ATOM 1818 O O . PHE D 1 44 ? -3.934 1.535 46.423 1.00 18.29 44 PHE D O 1
ATOM 1826 N N . ASN D 1 45 ? -3.493 1.096 44.268 1.00 18.37 45 ASN D N 1
ATOM 1827 C CA . ASN D 1 45 ? -4.885 0.728 43.952 1.00 18.65 45 ASN D CA 1
ATOM 1828 C C . ASN D 1 45 ? -5.344 -0.447 44.816 1.00 18.65 45 ASN D C 1
ATOM 1829 O O . ASN D 1 45 ? -6.442 -0.460 45.361 1.00 18.60 45 ASN D O 1
ATOM 1834 N N . GLN D 1 46 ? -4.481 -1.441 44.977 1.00 18.46 46 GLN D N 1
ATOM 1835 C CA . GLN D 1 46 ? -4.810 -2.572 45.844 1.00 19.45 46 GLN D CA 1
ATOM 1836 C C . GLN D 1 46 ? -4.954 -2.148 47.325 1.00 19.66 46 GLN D C 1
ATOM 1837 O O . GLN D 1 46 ? -5.862 -2.616 48.043 1.00 18.07 46 GLN D O 1
ATOM 1843 N N . ARG D 1 47 ? -4.126 -1.213 47.791 1.00 19.00 47 ARG D N 1
ATOM 1844 C CA . ARG D 1 47 ? -4.289 -0.692 49.178 1.00 20.65 47 ARG D CA 1
ATOM 1845 C C . ARG D 1 47 ? -5.579 0.105 49.353 1.00 18.84 47 ARG D C 1
ATOM 1846 O O . ARG D 1 47 ? -6.270 -0.018 50.355 1.00 18.34 47 ARG D O 1
ATOM 1854 N N . PHE D 1 48 ? -5.911 0.903 48.342 1.00 17.97 48 PHE D N 1
ATOM 1855 C CA . PHE D 1 48 ? -7.185 1.593 48.347 1.00 17.27 48 PHE D CA 1
ATOM 1856 C C . PHE D 1 48 ? -8.363 0.601 48.367 1.00 16.68 48 PHE D C 1
ATOM 1857 O O . PHE D 1 48 ? -9.318 0.794 49.126 1.00 16.74 48 PHE D O 1
ATOM 1865 N N . ASP D 1 49 ? -8.304 -0.435 47.543 1.00 17.27 49 ASP D N 1
ATOM 1866 C CA . ASP D 1 49 ? -9.379 -1.434 47.525 1.00 17.20 49 ASP D CA 1
ATOM 1867 C C . ASP D 1 49 ? -9.533 -2.091 48.889 1.00 17.48 49 ASP D C 1
ATOM 1868 O O . ASP D 1 49 ? -10.649 -2.287 49.331 1.00 16.72 49 ASP D O 1
ATOM 1873 N N . ASN D 1 50 ? -8.420 -2.400 49.553 1.00 17.06 50 ASN D N 1
ATOM 1874 C CA . ASN D 1 50 ? -8.459 -3.020 50.886 1.00 18.06 50 ASN D CA 1
ATOM 1875 C C . ASN D 1 50 ? -9.137 -2.081 51.876 1.00 18.18 50 ASN D C 1
ATOM 1876 O O . ASN D 1 50 ? -9.979 -2.517 52.653 1.00 17.81 50 ASN D O 1
ATOM 1881 N N . PHE D 1 51 ? -8.756 -0.802 51.865 1.00 17.25 51 PHE D N 1
ATOM 1882 C CA . PHE D 1 51 ? -9.391 0.200 52.751 1.00 18.37 51 PHE D CA 1
ATOM 1883 C C . PHE D 1 51 ? -10.888 0.301 52.471 1.00 18.33 51 PHE D C 1
ATOM 1884 O O . PHE D 1 51 ? -11.707 0.190 53.365 1.00 19.10 51 PHE D O 1
ATOM 1892 N N . ALA D 1 52 ? -11.250 0.471 51.212 1.00 18.23 52 ALA D N 1
ATOM 1893 C CA . ALA D 1 52 ? -12.651 0.678 50.834 1.00 19.73 52 ALA D CA 1
ATOM 1894 C C . ALA D 1 52 ? -13.533 -0.549 51.027 1.00 19.51 52 ALA D C 1
ATOM 1895 O O . ALA D 1 52 ? -14.730 -0.411 51.291 1.00 21.73 52 ALA D O 1
ATOM 1897 N N . THR D 1 53 ? -12.960 -1.740 50.899 1.00 19.68 53 THR D N 1
ATOM 1898 C CA . THR D 1 53 ? -13.746 -3.001 50.963 1.00 19.96 53 THR D CA 1
ATOM 1899 C C . THR D 1 53 ? -13.721 -3.676 52.334 1.00 19.63 53 THR D C 1
ATOM 1900 O O . THR D 1 53 ? -14.748 -4.180 52.823 1.00 19.61 53 THR D O 1
ATOM 1904 N N . LYS D 1 54 ? -12.529 -3.738 52.913 1.00 21.17 54 LYS D N 1
ATOM 1905 C CA . LYS D 1 54 ? -12.314 -4.515 54.130 1.00 22.52 54 LYS D CA 1
ATOM 1906 C C . LYS D 1 54 ? -12.517 -3.681 55.384 1.00 24.06 54 LYS D C 1
ATOM 1907 O O . LYS D 1 54 ? -12.823 -4.214 56.454 1.00 23.73 54 LYS D O 1
ATOM 1913 N N . TYR D 1 55 ? -12.393 -2.369 55.247 1.00 25.36 55 TYR D N 1
ATOM 1914 C CA . TYR D 1 55 ? -12.510 -1.477 56.402 1.00 26.86 55 TYR D CA 1
ATOM 1915 C C . TYR D 1 55 ? -13.650 -0.491 56.337 1.00 27.19 55 TYR D C 1
ATOM 1916 O O . TYR D 1 55 ? -13.937 0.199 57.334 1.00 27.03 55 TYR D O 1
ATOM 1925 N N . ARG D 1 56 ? -14.341 -0.457 55.199 1.00 27.15 56 ARG D N 1
ATOM 1926 C CA . ARG D 1 56 ? -15.556 0.345 55.067 1.00 27.64 56 ARG D CA 1
ATOM 1927 C C . ARG D 1 56 ? -16.671 -0.417 54.333 1.00 28.82 56 ARG D C 1
ATOM 1928 O O . ARG D 1 56 ? -16.404 -1.455 53.705 1.00 30.17 56 ARG D O 1
ATOM 1937 N N . SER E 1 1 ? 27.659 11.169 -8.863 1.00 28.60 1 SER E N 1
ATOM 1938 C CA . SER E 1 1 ? 26.593 12.215 -9.002 1.00 27.91 1 SER E CA 1
ATOM 1939 C C . SER E 1 1 ? 27.146 13.633 -8.752 1.00 27.07 1 SER E C 1
ATOM 1940 O O . SER E 1 1 ? 28.257 13.778 -8.235 1.00 27.69 1 SER E O 1
ATOM 1943 N N . SER E 1 2 ? 26.394 14.653 -9.177 1.00 26.47 2 SER E N 1
ATOM 1944 C CA . SER E 1 2 ? 26.739 16.086 -9.013 1.00 25.10 2 SER E CA 1
ATOM 1945 C C . SER E 1 2 ? 27.231 16.397 -7.610 1.00 24.92 2 SER E C 1
ATOM 1946 O O . SER E 1 2 ? 26.494 16.198 -6.641 1.00 23.81 2 SER E O 1
ATOM 1949 N N . ASN E 1 3 ? 28.462 16.894 -7.500 1.00 23.64 3 ASN E N 1
ATOM 1950 C CA . ASN E 1 3 ? 28.994 17.427 -6.247 1.00 23.86 3 ASN E CA 1
ATOM 1951 C C . ASN E 1 3 ? 28.071 18.455 -5.615 1.00 22.82 3 ASN E C 1
ATOM 1952 O O . ASN E 1 3 ? 27.872 18.454 -4.405 1.00 22.24 3 ASN E O 1
ATOM 1957 N N . ALA E 1 4 ? 27.482 19.322 -6.426 1.00 22.87 4 ALA E N 1
ATOM 1958 C CA . ALA E 1 4 ? 26.652 20.394 -5.883 1.00 22.30 4 ALA E CA 1
ATOM 1959 C C . ALA E 1 4 ? 25.336 19.902 -5.299 1.00 22.09 4 ALA E C 1
ATOM 1960 O O . ALA E 1 4 ? 24.856 20.458 -4.300 1.00 22.23 4 ALA E O 1
ATOM 1962 N N . LYS E 1 5 ? 24.745 18.870 -5.902 1.00 20.69 5 LYS E N 1
ATOM 1963 C CA . LYS E 1 5 ? 23.501 18.312 -5.337 1.00 21.52 5 LYS E CA 1
ATOM 1964 C C . LYS E 1 5 ? 23.844 17.519 -4.082 1.00 20.69 5 LYS E C 1
ATOM 1965 O O . LYS E 1 5 ? 23.078 17.463 -3.124 1.00 19.85 5 LYS E O 1
ATOM 1971 N N . PHE E 1 6 ? 25.034 16.943 -4.077 1.00 19.50 6 PHE E N 1
ATOM 1972 C CA . PHE E 1 6 ? 25.454 16.219 -2.899 1.00 18.61 6 PHE E CA 1
ATOM 1973 C C . PHE E 1 6 ? 25.641 17.206 -1.748 1.00 18.79 6 PHE E C 1
ATOM 1974 O O . PHE E 1 6 ? 25.282 16.884 -0.606 1.00 19.49 6 PHE E O 1
ATOM 1982 N N . ASP E 1 7 ? 26.214 18.379 -2.046 1.00 19.18 7 ASP E N 1
ATOM 1983 C CA . ASP E 1 7 ? 26.406 19.445 -1.075 1.00 20.54 7 ASP E CA 1
ATOM 1984 C C . ASP E 1 7 ? 25.088 19.837 -0.403 1.00 20.43 7 ASP E C 1
ATOM 1985 O O . ASP E 1 7 ? 25.008 20.030 0.820 1.00 19.74 7 ASP E O 1
ATOM 1990 N N . GLN E 1 8 ? 24.030 19.939 -1.215 1.00 19.97 8 GLN E N 1
ATOM 1991 C CA . GLN E 1 8 ? 22.707 20.226 -0.654 1.00 19.12 8 GLN E CA 1
ATOM 1992 C C . GLN E 1 8 ? 22.300 19.096 0.285 1.00 18.46 8 GLN E C 1
ATOM 1993 O O . GLN E 1 8 ? 21.816 19.367 1.369 1.00 19.06 8 GLN E O 1
ATOM 1999 N N . PHE E 1 9 ? 22.455 17.844 -0.143 1.00 18.32 9 PHE E N 1
ATOM 2000 C CA . PHE E 1 9 ? 22.061 16.731 0.718 1.00 17.93 9 PHE E CA 1
ATOM 2001 C C . PHE E 1 9 ? 22.816 16.717 2.020 1.00 18.64 9 PHE E C 1
ATOM 2002 O O . PHE E 1 9 ? 22.218 16.513 3.042 1.00 18.68 9 PHE E O 1
ATOM 2010 N N . SER E 1 10 ? 24.120 16.971 1.975 1.00 19.51 10 SER E N 1
ATOM 2011 C CA . SER E 1 10 ? 24.952 17.044 3.153 1.00 20.98 10 SER E CA 1
ATOM 2012 C C . SER E 1 10 ? 24.444 18.110 4.116 1.00 20.26 10 SER E C 1
ATOM 2013 O O . SER E 1 10 ? 24.352 17.875 5.318 1.00 19.26 10 SER E O 1
ATOM 2016 N N . SER E 1 11 ? 24.098 19.275 3.578 1.00 20.22 11 SER E N 1
ATOM 2017 C CA . SER E 1 11 ? 23.497 20.327 4.382 1.00 20.72 11 SER E CA 1
ATOM 2018 C C . SER E 1 11 ? 22.144 19.919 4.968 1.00 19.84 11 SER E C 1
ATOM 2019 O O . SER E 1 11 ? 21.854 20.167 6.147 1.00 20.19 11 SER E O 1
ATOM 2022 N N . ASP E 1 12 ? 21.297 19.297 4.153 1.00 20.14 12 ASP E N 1
ATOM 2023 C CA . ASP E 1 12 ? 19.995 18.853 4.661 1.00 19.32 12 ASP E CA 1
ATOM 2024 C C . ASP E 1 12 ? 20.153 17.779 5.761 1.00 18.16 12 ASP E C 1
ATOM 2025 O O . ASP E 1 12 ? 19.394 17.745 6.730 1.00 18.59 12 ASP E O 1
ATOM 2030 N N . PHE E 1 13 ? 21.151 16.923 5.631 1.00 17.47 13 PHE E N 1
ATOM 2031 C CA . PHE E 1 13 ? 21.471 15.949 6.695 1.00 17.87 13 PHE E CA 1
ATOM 2032 C C . PHE E 1 13 ? 21.946 16.650 7.958 1.00 18.57 13 PHE E C 1
ATOM 2033 O O . PHE E 1 13 ? 21.590 16.239 9.046 1.00 17.95 13 PHE E O 1
ATOM 2041 N N . GLN E 1 14 ? 22.771 17.670 7.817 1.00 19.61 14 GLN E N 1
ATOM 2042 C CA . GLN E 1 14 ? 23.151 18.459 8.996 1.00 20.35 14 GLN E CA 1
ATOM 2043 C C . GLN E 1 14 ? 21.938 19.069 9.684 1.00 19.51 14 GLN E C 1
ATOM 2044 O O . GLN E 1 14 ? 21.833 19.088 10.935 1.00 19.92 14 GLN E O 1
ATOM 2050 N N . THR E 1 15 ? 20.981 19.516 8.889 1.00 19.78 15 THR E N 1
ATOM 2051 C CA . THR E 1 15 ? 19.741 20.069 9.469 1.00 20.37 15 THR E CA 1
ATOM 2052 C C . THR E 1 15 ? 18.960 18.986 10.235 1.00 19.83 15 THR E C 1
ATOM 2053 O O . THR E 1 15 ? 18.488 19.211 11.336 1.00 19.58 15 THR E O 1
ATOM 2057 N N . PHE E 1 16 ? 18.808 17.816 9.622 1.00 19.74 16 PHE E N 1
ATOM 2058 C CA . PHE E 1 16 ? 18.202 16.698 10.310 1.00 19.57 16 PHE E CA 1
ATOM 2059 C C . PHE E 1 16 ? 18.936 16.361 11.616 1.00 20.34 16 PHE E C 1
ATOM 2060 O O . PHE E 1 16 ? 18.321 16.144 12.645 1.00 19.74 16 PHE E O 1
ATOM 2068 N N . ASN E 1 17 ? 20.259 16.320 11.552 1.00 19.87 17 ASN E N 1
ATOM 2069 C CA . ASN E 1 17 ? 21.068 15.981 12.733 1.00 20.53 17 ASN E CA 1
ATOM 2070 C C . ASN E 1 17 ? 20.813 16.950 13.880 1.00 18.66 17 ASN E C 1
ATOM 2071 O O . ASN E 1 17 ? 20.604 16.530 15.018 1.00 18.53 17 ASN E O 1
ATOM 2076 N N . ALA E 1 18 ? 20.754 18.233 13.577 1.00 18.60 18 ALA E N 1
ATOM 2077 C CA . ALA E 1 18 ? 20.440 19.243 14.588 1.00 18.79 18 ALA E CA 1
ATOM 2078 C C . ALA E 1 18 ? 19.011 19.033 15.111 1.00 18.88 18 ALA E C 1
ATOM 2079 O O . ALA E 1 18 ? 18.760 19.217 16.303 1.00 19.28 18 ALA E O 1
ATOM 2081 N N . LYS E 1 19 ? 18.066 18.658 14.254 1.00 19.44 19 LYS E N 1
ATOM 2082 C CA . LYS E 1 19 ? 16.701 18.489 14.727 1.00 19.49 19 LYS E CA 1
ATOM 2083 C C . LYS E 1 19 ? 16.631 17.249 15.618 1.00 19.36 19 LYS E C 1
ATOM 2084 O O . LYS E 1 19 ? 15.918 17.229 16.640 1.00 19.38 19 LYS E O 1
ATOM 2090 N N . PHE E 1 20 ? 17.366 16.196 15.244 1.00 18.93 20 PHE E N 1
ATOM 2091 C CA . PHE E 1 20 ? 17.414 15.008 16.095 1.00 18.52 20 PHE E CA 1
ATOM 2092 C C . PHE E 1 20 ? 17.964 15.329 17.461 1.00 18.87 20 PHE E C 1
ATOM 2093 O O . PHE E 1 20 ? 17.434 14.872 18.472 1.00 19.27 20 PHE E O 1
ATOM 2101 N N . ASP E 1 21 ? 19.016 16.136 17.503 1.00 18.56 21 ASP E N 1
ATOM 2102 C CA . ASP E 1 21 ? 19.592 16.562 18.791 1.00 18.20 21 ASP E CA 1
ATOM 2103 C C . ASP E 1 21 ? 18.596 17.350 19.612 1.00 19.47 21 ASP E C 1
ATOM 2104 O O . ASP E 1 21 ? 18.512 17.217 20.856 1.00 17.92 21 ASP E O 1
ATOM 2109 N N . GLN E 1 22 ? 17.800 18.159 18.952 1.00 18.67 22 GLN E N 1
ATOM 2110 C CA . GLN E 1 22 ? 16.786 18.950 19.651 1.00 20.55 22 GLN E CA 1
ATOM 2111 C C . GLN E 1 22 ? 15.783 17.995 20.227 1.00 19.97 22 GLN E C 1
ATOM 2112 O O . GLN E 1 22 ? 15.412 18.142 21.398 1.00 20.35 22 GLN E O 1
ATOM 2118 N N . PHE E 1 23 ? 15.324 17.023 19.424 1.00 18.69 23 PHE E N 1
ATOM 2119 C CA . PHE E 1 23 ? 14.381 16.036 19.934 1.00 20.28 23 PHE E CA 1
ATOM 2120 C C . PHE E 1 23 ? 14.994 15.257 21.121 1.00 19.85 23 PHE E C 1
ATOM 2121 O O . PHE E 1 23 ? 14.301 15.006 22.127 1.00 19.37 23 PHE E O 1
ATOM 2129 N N . SER E 1 24 ? 16.239 14.795 21.031 1.00 19.60 24 SER E N 1
ATOM 2130 C CA . SER E 1 24 ? 16.840 13.998 22.109 1.00 20.68 24 SER E CA 1
ATOM 2131 C C . SER E 1 24 ? 16.911 14.805 23.410 1.00 20.51 24 SER E C 1
ATOM 2132 O O . SER E 1 24 ? 16.655 14.279 24.505 1.00 19.87 24 SER E O 1
ATOM 2135 N N . ASN E 1 25 ? 17.223 16.089 23.282 1.00 19.63 25 ASN E N 1
ATOM 2136 C CA . ASN E 1 25 ? 17.183 16.984 24.430 1.00 19.91 25 ASN E CA 1
ATOM 2137 C C . ASN E 1 25 ? 15.766 17.087 25.004 1.00 18.97 25 ASN E C 1
ATOM 2138 O O . ASN E 1 25 ? 15.567 17.050 26.240 1.00 18.60 25 ASN E O 1
ATOM 2143 N N . ASP E 1 26 ? 14.799 17.288 24.125 1.00 19.05 26 ASP E N 1
ATOM 2144 C CA . ASP E 1 26 ? 13.406 17.371 24.564 1.00 19.44 26 ASP E CA 1
ATOM 2145 C C . ASP E 1 26 ? 12.957 16.102 25.267 1.00 19.70 26 ASP E C 1
ATOM 2146 O O . ASP E 1 26 ? 12.286 16.149 26.310 1.00 19.05 26 ASP E O 1
ATOM 2151 N N . PHE E 1 27 ? 13.386 14.953 24.766 1.00 19.06 27 PHE E N 1
ATOM 2152 C CA . PHE E 1 27 ? 13.033 13.688 25.405 1.00 19.76 27 PHE E CA 1
ATOM 2153 C C . PHE E 1 27 ? 13.620 13.607 26.791 1.00 20.29 27 PHE E C 1
ATOM 2154 O O . PHE E 1 27 ? 12.952 13.153 27.755 1.00 20.58 27 PHE E O 1
ATOM 2162 N N . ASN E 1 28 ? 14.867 14.000 26.939 1.00 19.13 28 ASN E N 1
ATOM 2163 C CA . ASN E 1 28 ? 15.483 13.972 28.248 1.00 20.23 28 ASN E CA 1
ATOM 2164 C C . ASN E 1 28 ? 14.900 14.988 29.217 1.00 19.68 28 ASN E C 1
ATOM 2165 O O . ASN E 1 28 ? 14.816 14.705 30.412 1.00 18.97 28 ASN E O 1
ATOM 2170 N N . ALA E 1 29 ? 14.433 16.127 28.700 1.00 19.06 29 ALA E N 1
ATOM 2171 C CA . ALA E 1 29 ? 13.691 17.087 29.537 1.00 19.13 29 ALA E CA 1
ATOM 2172 C C . ALA E 1 29 ? 12.367 16.479 29.997 1.00 19.79 29 ALA E C 1
ATOM 2173 O O . ALA E 1 29 ? 11.992 16.601 31.179 1.00 19.52 29 ALA E O 1
ATOM 2175 N N . PHE E 1 30 ? 11.695 15.779 29.084 1.00 19.54 30 PHE E N 1
ATOM 2176 C CA . PHE E 1 30 ? 10.494 15.060 29.464 1.00 18.72 30 PHE E CA 1
ATOM 2177 C C . PHE E 1 30 ? 10.813 14.061 30.571 1.00 18.92 30 PHE E C 1
ATOM 2178 O O . PHE E 1 30 ? 9.999 13.960 31.509 1.00 19.62 30 PHE E O 1
ATOM 2186 N N . ARG E 1 31 ? 11.909 13.292 30.468 1.00 18.72 31 ARG E N 1
ATOM 2187 C CA . ARG E 1 31 ? 12.283 12.353 31.534 1.00 19.66 31 ARG E CA 1
ATOM 2188 C C . ARG E 1 31 ? 12.384 13.061 32.851 1.00 18.88 31 ARG E C 1
ATOM 2189 O O . ARG E 1 31 ? 11.974 12.516 33.871 1.00 20.23 31 ARG E O 1
ATOM 2197 N N . SER E 1 32 ? 12.950 14.259 32.885 1.00 18.98 32 SER E N 1
ATOM 2198 C CA . SER E 1 32 ? 13.009 15.019 34.159 1.00 19.69 32 SER E CA 1
ATOM 2199 C C . SER E 1 32 ? 11.626 15.405 34.691 1.00 18.82 32 SER E C 1
ATOM 2200 O O . SER E 1 32 ? 11.379 15.343 35.909 1.00 19.04 32 SER E O 1
ATOM 2203 N N . ASP E 1 33 ? 10.711 15.754 33.789 1.00 19.23 33 ASP E N 1
ATOM 2204 C CA . ASP E 1 33 ? 9.341 16.009 34.199 1.00 19.72 33 ASP E CA 1
ATOM 2205 C C . ASP E 1 33 ? 8.682 14.736 34.743 1.00 19.24 33 ASP E C 1
ATOM 2206 O O . ASP E 1 33 ? 7.920 14.766 35.733 1.00 18.64 33 ASP E O 1
ATOM 2211 N N . PHE E 1 34 ? 8.956 13.605 34.105 1.00 18.77 34 PHE E N 1
ATOM 2212 C CA . PHE E 1 34 ? 8.340 12.342 34.553 1.00 17.87 34 PHE E CA 1
ATOM 2213 C C . PHE E 1 34 ? 8.872 11.983 35.923 1.00 19.62 34 PHE E C 1
ATOM 2214 O O . PHE E 1 34 ? 8.110 11.563 36.820 1.00 18.55 34 PHE E O 1
ATOM 2222 N N . GLN E 1 35 ? 10.176 12.181 36.108 1.00 18.92 35 GLN E N 1
ATOM 2223 C CA . GLN E 1 35 ? 10.782 11.999 37.449 1.00 20.96 35 GLN E CA 1
ATOM 2224 C C . GLN E 1 35 ? 10.146 12.881 38.532 1.00 20.08 35 GLN E C 1
ATOM 2225 O O . GLN E 1 35 ? 9.823 12.389 39.630 1.00 20.40 35 GLN E O 1
ATOM 2231 N N . ALA E 1 36 ? 9.900 14.160 38.236 1.00 20.92 36 ALA E N 1
ATOM 2232 C CA . ALA E 1 36 ? 9.181 15.045 39.214 1.00 20.18 36 ALA E CA 1
ATOM 2233 C C . ALA E 1 36 ? 7.768 14.494 39.556 1.00 19.45 36 ALA E C 1
ATOM 2234 O O . ALA E 1 36 ? 7.313 14.448 40.703 1.00 18.46 36 ALA E O 1
ATOM 2236 N N . PHE E 1 37 ? 7.042 14.066 38.535 1.00 18.77 37 PHE E N 1
ATOM 2237 C CA . PHE E 1 37 ? 5.759 13.467 38.757 1.00 18.69 37 PHE E CA 1
ATOM 2238 C C . PHE E 1 37 ? 5.861 12.182 39.595 1.00 19.61 37 PHE E C 1
ATOM 2239 O O . PHE E 1 37 ? 5.064 11.996 40.536 1.00 19.65 37 PHE E O 1
ATOM 2247 N N . LYS E 1 38 ? 6.800 11.297 39.238 1.00 19.35 38 LYS E N 1
ATOM 2248 C CA . LYS E 1 38 ? 6.914 9.991 39.925 1.00 20.95 38 LYS E CA 1
ATOM 2249 C C . LYS E 1 38 ? 7.190 10.238 41.402 1.00 19.77 38 LYS E C 1
ATOM 2250 O O . LYS E 1 38 ? 6.622 9.564 42.284 1.00 18.22 38 LYS E O 1
ATOM 2256 N N . ASP E 1 39 ? 8.023 11.237 41.687 1.00 20.12 39 ASP E N 1
ATOM 2257 C CA . ASP E 1 39 ? 8.335 11.648 43.075 1.00 20.53 39 ASP E CA 1
ATOM 2258 C C . ASP E 1 39 ? 7.093 12.185 43.787 1.00 19.22 39 ASP E C 1
ATOM 2259 O O . ASP E 1 39 ? 6.875 11.918 44.963 1.00 18.72 39 ASP E O 1
ATOM 2264 N N . ASP E 1 40 ? 6.306 12.979 43.076 1.00 20.13 40 ASP E N 1
ATOM 2265 C CA . ASP E 1 40 ? 5.073 13.514 43.603 1.00 18.84 40 ASP E CA 1
ATOM 2266 C C . ASP E 1 40 ? 4.068 12.389 43.863 1.00 18.49 40 ASP E C 1
ATOM 2267 O O . ASP E 1 40 ? 3.361 12.405 44.895 1.00 17.97 40 ASP E O 1
ATOM 2272 N N . PHE E 1 41 ? 4.013 11.403 42.973 1.00 17.79 41 PHE E N 1
ATOM 2273 C CA . PHE E 1 41 ? 3.134 10.274 43.222 1.00 18.08 41 PHE E CA 1
ATOM 2274 C C . PHE E 1 41 ? 3.542 9.517 44.477 1.00 17.63 41 PHE E C 1
ATOM 2275 O O . PHE E 1 41 ? 2.717 9.089 45.260 1.00 17.96 41 PHE E O 1
ATOM 2283 N N . ALA E 1 42 ? 4.840 9.324 44.649 1.00 16.88 42 ALA E N 1
ATOM 2284 C CA . ALA E 1 42 ? 5.398 8.726 45.886 1.00 18.22 42 ALA E CA 1
ATOM 2285 C C . ALA E 1 42 ? 4.979 9.495 47.133 1.00 17.59 42 ALA E C 1
ATOM 2286 O O . ALA E 1 42 ? 4.606 8.874 48.156 1.00 18.93 42 ALA E O 1
ATOM 2288 N N . ARG E 1 43 ? 5.072 10.827 47.117 1.00 19.63 43 ARG E N 1
ATOM 2289 C CA . ARG E 1 43 ? 4.588 11.706 48.217 1.00 20.66 43 ARG E CA 1
ATOM 2290 C C . ARG E 1 43 ? 3.148 11.284 48.557 1.00 18.99 43 ARG E C 1
ATOM 2291 O O . ARG E 1 43 ? 2.803 10.944 49.707 1.00 19.53 43 ARG E O 1
ATOM 2299 N N . PHE E 1 44 ? 2.292 11.278 47.527 1.00 17.65 44 PHE E N 1
ATOM 2300 C CA . PHE E 1 44 ? 0.880 10.956 47.753 1.00 17.33 44 PHE E CA 1
ATOM 2301 C C . PHE E 1 44 ? 0.709 9.559 48.317 1.00 17.51 44 PHE E C 1
ATOM 2302 O O . PHE E 1 44 ? -0.029 9.367 49.281 1.00 17.42 44 PHE E O 1
ATOM 2310 N N . ASN E 1 45 ? 1.340 8.558 47.684 1.00 17.06 45 ASN E N 1
ATOM 2311 C CA . ASN E 1 45 ? 1.156 7.149 48.092 1.00 17.81 45 ASN E CA 1
ATOM 2312 C C . ASN E 1 45 ? 1.540 6.939 49.569 1.00 18.02 45 ASN E C 1
ATOM 2313 O O . ASN E 1 45 ? 0.901 6.204 50.322 1.00 17.84 45 ASN E O 1
ATOM 2318 N N . GLN E 1 46 ? 2.609 7.618 49.975 1.00 16.45 46 GLN E N 1
ATOM 2319 C CA . GLN E 1 46 ? 3.103 7.496 51.347 1.00 16.18 46 GLN E CA 1
ATOM 2320 C C . GLN E 1 46 ? 2.171 8.215 52.321 1.00 16.57 46 GLN E C 1
ATOM 2321 O O . GLN E 1 46 ? 1.934 7.728 53.457 1.00 17.77 46 GLN E O 1
ATOM 2327 N N . ARG E 1 47 ? 1.591 9.329 51.865 1.00 17.53 47 ARG E N 1
ATOM 2328 C CA . ARG E 1 47 ? 0.589 10.032 52.686 1.00 18.12 47 ARG E CA 1
ATOM 2329 C C . ARG E 1 47 ? -0.665 9.174 52.834 1.00 17.18 47 ARG E C 1
ATOM 2330 O O . ARG E 1 47 ? -1.208 9.046 53.938 1.00 17.60 47 ARG E O 1
ATOM 2338 N N . PHE E 1 48 ? -1.098 8.577 51.725 1.00 18.26 48 PHE E N 1
ATOM 2339 C CA . PHE E 1 48 ? -2.261 7.702 51.789 1.00 18.22 48 PHE E CA 1
ATOM 2340 C C . PHE E 1 48 ? -2.043 6.522 52.726 1.00 18.66 48 PHE E C 1
ATOM 2341 O O . PHE E 1 48 ? -2.928 6.173 53.492 1.00 18.41 48 PHE E O 1
ATOM 2349 N N . ASP E 1 49 ? -0.861 5.918 52.655 1.00 19.27 49 ASP E N 1
ATOM 2350 C CA . ASP E 1 49 ? -0.482 4.798 53.501 1.00 21.39 49 ASP E CA 1
ATOM 2351 C C . ASP E 1 49 ? -0.662 5.126 54.972 1.00 20.92 49 ASP E C 1
ATOM 2352 O O . ASP E 1 49 ? -1.245 4.361 55.746 1.00 21.90 49 ASP E O 1
ATOM 2357 N N . ASN E 1 50 ? -0.137 6.279 55.351 1.00 20.46 50 ASN E N 1
ATOM 2358 C CA . ASN E 1 50 ? -0.258 6.765 56.719 1.00 21.37 50 ASN E CA 1
ATOM 2359 C C . ASN E 1 50 ? -1.731 6.946 57.109 1.00 21.15 50 ASN E C 1
ATOM 2360 O O . ASN E 1 50 ? -2.196 6.479 58.176 1.00 22.23 50 ASN E O 1
ATOM 2365 N N . PHE E 1 51 ? -2.477 7.621 56.252 1.00 22.10 51 PHE E N 1
ATOM 2366 C CA . PHE E 1 51 ? -3.873 7.874 56.495 1.00 23.45 51 PHE E CA 1
ATOM 2367 C C . PHE E 1 51 ? -4.655 6.574 56.703 1.00 23.38 51 PHE E C 1
ATOM 2368 O O . PHE E 1 51 ? -5.396 6.434 57.691 1.00 24.91 51 PHE E O 1
ATOM 2376 N N . ALA E 1 52 ? -4.507 5.640 55.757 1.00 22.25 52 ALA E N 1
ATOM 2377 C CA . ALA E 1 52 ? -5.231 4.378 55.791 1.00 23.03 52 ALA E CA 1
ATOM 2378 C C . ALA E 1 52 ? -4.970 3.631 57.091 1.00 22.90 52 ALA E C 1
ATOM 2379 O O . ALA E 1 52 ? -5.893 3.109 57.681 1.00 24.44 52 ALA E O 1
ATOM 2381 N N . THR E 1 53 ? -3.714 3.614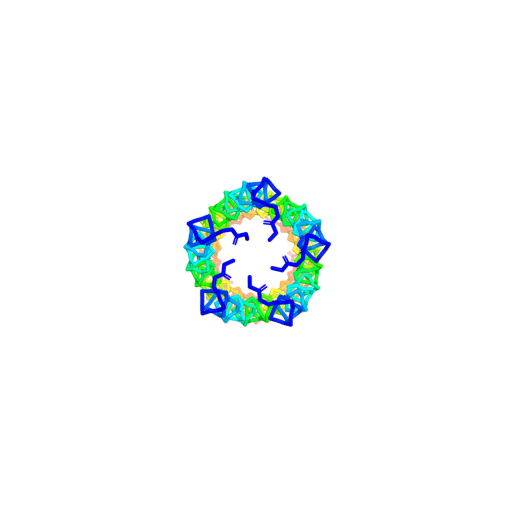 57.538 1.00 23.13 53 THR E N 1
ATOM 2382 C CA . THR E 1 53 ? -3.347 2.893 58.753 1.00 24.35 53 THR E CA 1
ATOM 2383 C C . THR E 1 53 ? -4.040 3.499 59.961 1.00 24.63 53 THR E C 1
ATOM 2384 O O . THR E 1 53 ? -4.459 2.766 60.858 1.00 24.72 53 THR E O 1
ATOM 2388 N N . LYS E 1 54 ? -4.182 4.824 59.973 1.00 25.43 54 LYS E N 1
ATOM 2389 C CA . LYS E 1 54 ? -4.817 5.552 61.086 1.00 26.61 54 LYS E CA 1
ATOM 2390 C C . LYS E 1 54 ? -6.354 5.441 61.049 1.00 26.76 54 LYS E C 1
ATOM 2391 O O . LYS E 1 54 ? -7.033 5.663 62.053 1.00 26.81 54 LYS E O 1
ATOM 2397 N N . TYR E 1 55 ? -6.897 5.114 59.873 1.00 26.83 55 TYR E N 1
ATOM 2398 C CA . TYR E 1 55 ? -8.349 5.061 59.693 1.00 28.49 55 TYR E CA 1
ATOM 2399 C C . TYR E 1 55 ? -8.912 3.694 59.367 1.00 29.65 55 TYR E C 1
ATOM 2400 O O . TYR E 1 55 ? -10.140 3.540 59.271 1.00 30.27 55 TYR E O 1
ATOM 2409 N N . ARG E 1 56 ? -8.029 2.708 59.210 1.00 30.88 56 ARG E N 1
ATOM 2410 C CA . ARG E 1 56 ? -8.442 1.307 59.170 1.00 32.27 56 ARG E CA 1
ATOM 2411 C C . ARG E 1 56 ? -9.486 1.138 60.265 1.00 32.28 56 ARG E C 1
ATOM 2412 O O . ARG E 1 56 ? -9.183 1.337 61.428 1.00 32.65 56 ARG E O 1
#

Foldseek 3Di:
DDPVVVVVVVVVVVVVVVVVVVVVVVVVVVVVVVVVVVVVVVVVVVVVVVVVVVVD/DDPVVVVVVVVVVVVVVVVVVVVVVVVVVVVVVVVVVVVVVVVVVVVVVVVVVVVD/DDPVVVVVVVVVVVVVVVVVVVVVVVVVVVVVVVVVVVVVVVVVVVVVVVVVVVVD/DDDVVVVVVVVVVVVVVVVVVVVVVVVVVVVVVVVVVVVVVVVVVVVVCCCVPVVD/DDPVVVVVVVVVVVVVVVVVVVVVVVVVVVVVVVVVVVVVVVVVVVVVVVVVVVVD

Radius of gyration: 25.15 Å; Cα contacts (8 Å, |Δi|>4): 130; chains: 5; bounding box: 58×25×73 Å

Solvent-accessible surface area: 13636 Å² total; per-residue (Å²): 23,46,74,78,73,7,58,104,11,10,58,30,7,76,75,6,32,66,53,8,52,98,4,6,79,17,8,79,31,4,41,72,26,6,75,40,5,43,55,30,6,40,127,3,3,100,69,10,47,69,22,8,67,171,79,248,38,40,68,76,68,9,62,103,6,26,64,27,7,99,85,5,19,62,64,4,58,102,5,18,95,22,5,62,38,6,59,68,24,5,70,46,5,46,93,33,6,49,131,7,15,98,65,8,55,80,11,19,84,84,64,246,27,46,69,77,72,5,53,115,6,14,52,20,6,75,67,6,20,61,53,6,61,100,5,2,84,17,6,54,38,7,40,65,25,6,68,51,4,55,90,25,6,47,141,6,5,117,47,10,56,75,15,13,85,120,67,175,17,52,68,83,70,8,54,110,8,17,65,32,7,72,74,5,5,58,57,6,50,113,5,17,87,30,7,59,42,6,43,66,51,6,69,48,4,45,78,39,6,43,127,3,2,130,55,9,45,69,11,11,81,151,99,96,42,42,67,70,100,4,63,83,4,29,65,31,6,86,78,5,24,61,44,4,59,95,6,23,100,24,6,51,33,8,67,73,23,7,84,48,4,46,74,21,7,38,116,8,5,122,73,10,60,94,22,10,69,169,59,148

GO terms:
  GO:0009279 cell outer membrane (C, EXP)
  GO:0042802 identical protein binding (F, IPI)
  GO:0005515 protein binding (F, IPI)
  GO:0030288 outer membrane-bounded periplasmic space (C, IDA)
  GO:0043580 periplasmic space organization (P, IDA)
  GO:0042834 peptidoglycan binding (F, TAS)
  GO:0016020 membrane (C, HDA)
  GO:0030258 lipid modification (P, IMP)

InterPro domains:
  IPR006817 Lipoprotein leucine-zipper [PF04728] (26-78)
  IPR016367 Major outer membrane lipoprotein Lpp [MF_00843] (3-78)
  IPR016367 Major outer membrane lipoprotein Lpp [PIRSF002855] (1-78)
  IPR016367 Major outer membrane lipoprotein Lpp [PTHR38763] (1-78)

CATH classification: 1.20.5.190

B-factor: mean 22.63, std 5.22, range [12.83, 44.92]